Protein AF-A0A1Z4R034-F1 (afdb_monomer_lite)

Structure (mmCIF, N/CA/C/O backbone):
data_AF-A0A1Z4R034-F1
#
_entry.id   AF-A0A1Z4R034-F1
#
loop_
_atom_site.group_PDB
_atom_site.id
_atom_site.type_symbol
_atom_site.label_atom_id
_atom_site.label_alt_id
_atom_site.label_comp_id
_atom_site.label_asym_id
_atom_site.label_entity_id
_atom_site.label_seq_id
_atom_site.pdbx_PDB_ins_code
_atom_site.Cartn_x
_atom_site.Cartn_y
_atom_site.Cartn_z
_atom_site.occupancy
_atom_site.B_iso_or_equiv
_atom_site.auth_seq_id
_atom_site.auth_comp_id
_atom_site.auth_asym_id
_atom_site.auth_atom_id
_atom_site.pdbx_PDB_model_num
ATOM 1 N N . MET A 1 1 ? -8.651 3.699 29.808 1.00 56.97 1 MET A N 1
ATOM 2 C CA . MET A 1 1 ? -9.632 4.774 29.526 1.00 56.97 1 MET A CA 1
ATOM 3 C C . MET A 1 1 ? -9.000 5.918 28.746 1.00 56.97 1 MET A C 1
ATOM 5 O O . MET A 1 1 ? -9.566 6.294 27.732 1.00 56.97 1 MET A O 1
ATOM 9 N N . GLU A 1 2 ? -7.822 6.406 29.143 1.00 82.75 2 GLU A N 1
ATOM 10 C CA . GLU A 1 2 ? -7.118 7.511 28.465 1.00 82.75 2 GLU A CA 1
ATOM 11 C C . GLU A 1 2 ? -6.806 7.231 26.980 1.00 82.75 2 GLU A C 1
ATOM 13 O O . GLU A 1 2 ? -7.148 8.034 26.115 1.00 82.75 2 GLU A O 1
ATOM 18 N N . TRP A 1 3 ? -6.314 6.029 26.654 1.00 87.50 3 TRP A N 1
ATOM 19 C CA . TRP A 1 3 ? -6.044 5.617 25.267 1.00 87.50 3 TRP A CA 1
ATOM 20 C C . TRP A 1 3 ? -7.262 5.663 24.334 1.00 87.50 3 TRP A C 1
ATOM 22 O O . TRP A 1 3 ? -7.161 6.128 23.204 1.00 87.50 3 TRP A O 1
ATOM 32 N N . LEU A 1 4 ? -8.438 5.234 24.804 1.00 88.88 4 LEU A N 1
ATOM 33 C CA . LEU A 1 4 ? -9.654 5.217 23.979 1.00 88.88 4 LEU A CA 1
ATOM 34 C C . LEU A 1 4 ? -10.097 6.628 23.582 1.00 88.88 4 LEU A C 1
ATOM 36 O O . LEU A 1 4 ? -10.618 6.819 22.484 1.00 88.88 4 LEU A O 1
ATOM 40 N N . ALA A 1 5 ? -9.888 7.610 24.462 1.00 89.88 5 ALA A N 1
ATOM 41 C CA . ALA A 1 5 ? -10.146 9.010 24.153 1.00 89.88 5 ALA A CA 1
ATOM 42 C C . ALA A 1 5 ? -9.149 9.530 23.105 1.00 89.88 5 ALA A C 1
ATOM 44 O O . ALA A 1 5 ? -9.566 10.117 22.109 1.00 89.88 5 ALA A O 1
ATOM 45 N N . LEU A 1 6 ? -7.853 9.230 23.269 1.00 89.06 6 LEU A N 1
ATOM 46 C CA . LEU A 1 6 ? -6.799 9.617 22.319 1.00 89.06 6 LEU A CA 1
ATOM 47 C C . LEU A 1 6 ? -6.995 9.019 20.915 1.00 89.06 6 LEU A C 1
ATOM 49 O O . LEU A 1 6 ? -6.618 9.636 19.916 1.00 89.06 6 LEU A O 1
ATOM 53 N N . TRP A 1 7 ? -7.619 7.844 20.820 1.00 92.06 7 TRP A N 1
ATOM 54 C CA . TRP A 1 7 ? -7.955 7.210 19.541 1.00 92.06 7 TRP A CA 1
ATOM 55 C C . TRP A 1 7 ? -9.318 7.618 18.974 1.00 92.06 7 TRP A C 1
ATOM 57 O O . TRP A 1 7 ? -9.710 7.120 17.921 1.00 92.06 7 TRP A O 1
ATOM 67 N N . GLY A 1 8 ? -10.046 8.515 19.645 1.00 89.75 8 GLY A N 1
ATOM 68 C CA . GLY A 1 8 ? -11.334 9.020 19.168 1.00 89.75 8 GLY A CA 1
ATOM 69 C C . GLY A 1 8 ? -12.489 8.022 19.281 1.00 89.75 8 GLY A C 1
ATOM 70 O O . GLY A 1 8 ? -13.489 8.168 18.587 1.00 89.75 8 GLY A O 1
ATOM 71 N N . ILE A 1 9 ? -12.392 7.008 20.150 1.00 90.94 9 ILE A N 1
ATOM 72 C CA . ILE A 1 9 ? -13.473 6.024 20.346 1.00 90.94 9 ILE A CA 1
ATOM 73 C C . ILE A 1 9 ? -14.698 6.672 20.994 1.00 90.94 9 ILE A C 1
ATOM 75 O O . ILE A 1 9 ? -15.827 6.353 20.643 1.00 90.94 9 ILE A O 1
ATOM 79 N N . GLN A 1 10 ? -14.491 7.618 21.912 1.00 83.62 10 GLN A N 1
ATOM 80 C CA . GLN A 1 10 ? -15.587 8.292 22.620 1.00 83.62 10 GLN A CA 1
ATOM 81 C C . GLN A 1 10 ? -16.457 9.164 21.703 1.00 83.62 10 GLN A C 1
ATOM 83 O O . GLN A 1 10 ? -17.613 9.420 22.024 1.00 83.62 10 GLN A O 1
ATOM 88 N N . THR A 1 11 ? -15.914 9.612 20.570 1.00 81.00 11 THR A N 1
ATOM 89 C CA . THR A 1 11 ? -16.613 10.447 19.585 1.00 81.00 11 THR A CA 1
ATOM 90 C C . THR A 1 11 ? -17.093 9.653 18.365 1.00 81.00 11 THR A C 1
ATOM 92 O O . THR A 1 11 ? -17.789 10.208 17.516 1.00 81.00 11 THR A O 1
ATOM 95 N N . ALA A 1 12 ? -16.767 8.359 18.274 1.00 84.62 12 ALA A N 1
ATOM 96 C CA . ALA A 1 12 ? -17.131 7.488 17.160 1.00 84.62 12 ALA A CA 1
ATOM 97 C C . ALA A 1 12 ? -18.550 6.913 17.333 1.00 84.62 12 ALA A C 1
ATOM 99 O O . ALA A 1 12 ? -18.744 5.784 17.791 1.00 84.62 12 ALA A O 1
ATOM 100 N N . VAL A 1 13 ? -19.561 7.709 16.973 1.00 84.94 13 VAL A N 1
ATOM 101 C CA . VAL A 1 13 ? -20.971 7.287 17.005 1.00 84.94 13 VAL A CA 1
ATOM 102 C C . VAL A 1 13 ? -21.176 6.061 16.110 1.00 84.94 13 VAL A C 1
ATOM 104 O O . VAL A 1 13 ? -20.794 6.069 14.946 1.00 84.94 13 VAL A O 1
ATOM 107 N N . GLY A 1 14 ? -21.796 5.012 16.656 1.00 90.00 14 GLY A N 1
ATOM 108 C CA . GLY A 1 14 ? -22.085 3.777 15.919 1.00 90.00 14 GLY A CA 1
ATOM 109 C C . GLY A 1 14 ? -20.920 2.786 15.832 1.00 90.00 14 GLY A C 1
ATOM 110 O O . GLY A 1 14 ? -21.076 1.741 15.212 1.00 90.00 14 GLY A O 1
ATOM 111 N N . PHE A 1 15 ? -19.770 3.048 16.462 1.00 96.00 15 PHE A N 1
ATOM 112 C CA . PHE A 1 15 ? -18.653 2.099 16.485 1.00 96.00 15 PHE A CA 1
ATOM 113 C C . PHE A 1 15 ? -18.921 0.910 17.429 1.00 96.00 15 PHE A C 1
ATOM 115 O O . PHE A 1 15 ? -19.015 1.062 18.651 1.00 96.00 15 PHE A O 1
ATOM 122 N N . LEU A 1 16 ? -19.011 -0.300 16.871 1.00 96.12 16 LEU A N 1
ATOM 123 C CA . LEU A 1 16 ? -19.465 -1.505 17.584 1.00 96.12 16 LEU A CA 1
ATOM 124 C C . LEU A 1 16 ? -18.330 -2.307 18.237 1.00 96.12 16 LEU A C 1
ATOM 126 O O . LEU A 1 16 ? -18.581 -3.157 19.095 1.00 96.12 16 LEU A O 1
ATOM 130 N N . PHE A 1 17 ? -17.077 -2.017 17.882 1.00 97.06 17 PHE A N 1
ATOM 131 C CA . PHE A 1 17 ? -15.896 -2.759 18.340 1.00 97.06 17 PHE A CA 1
ATOM 132 C C . PHE A 1 17 ? -15.146 -2.089 19.501 1.00 97.06 17 PHE A C 1
ATOM 134 O O . PHE A 1 17 ? -13.966 -2.356 19.737 1.00 97.06 17 PHE A O 1
ATOM 141 N N . THR A 1 18 ? -15.834 -1.253 20.286 1.00 95.56 18 THR A N 1
ATOM 142 C CA . THR A 1 18 ? -15.296 -0.671 21.531 1.00 95.56 18 THR A CA 1
ATOM 143 C C . THR A 1 18 ? -14.669 -1.722 22.471 1.00 95.56 18 THR A C 1
ATOM 145 O O . THR A 1 18 ? -13.576 -1.461 22.985 1.00 95.56 18 THR A O 1
ATOM 148 N N . PRO A 1 19 ? -15.255 -2.927 22.665 1.00 95.44 19 PRO A N 1
ATOM 149 C CA . PRO A 1 19 ? -14.634 -3.974 23.484 1.00 95.44 19 PRO A CA 1
ATOM 150 C C . PRO A 1 19 ? -13.293 -4.487 22.937 1.00 95.44 19 PRO A C 1
ATOM 152 O O . PRO A 1 19 ? -12.404 -4.827 23.718 1.00 95.44 19 PRO A O 1
ATOM 155 N N . VAL A 1 20 ? -13.119 -4.533 21.609 1.00 95.56 20 VAL A N 1
ATOM 156 C CA . VAL A 1 20 ? -11.839 -4.915 20.981 1.00 95.56 20 VAL A CA 1
ATOM 157 C C . VAL A 1 20 ? -10.775 -3.868 21.298 1.00 95.56 20 VAL A C 1
ATOM 159 O O . VAL A 1 20 ? -9.680 -4.214 21.737 1.00 95.56 20 VAL A O 1
ATOM 162 N N . MET A 1 21 ? -11.120 -2.585 21.158 1.00 93.69 21 MET A N 1
ATOM 163 C CA . MET A 1 21 ? -10.203 -1.475 21.437 1.00 93.69 21 MET A CA 1
ATOM 164 C C . MET A 1 21 ? -9.817 -1.383 22.917 1.00 93.69 21 MET A C 1
ATOM 166 O O . MET A 1 21 ? -8.680 -1.039 23.230 1.00 93.69 21 MET A O 1
ATOM 170 N N . GLN A 1 22 ? -10.725 -1.727 23.837 1.00 92.88 22 GLN A N 1
ATOM 171 C CA . GLN A 1 22 ? -10.413 -1.830 25.268 1.00 92.88 22 GLN A CA 1
ATOM 172 C C . GLN A 1 22 ? -9.323 -2.871 25.534 1.00 92.88 22 GLN A C 1
ATOM 174 O O . GLN A 1 22 ? -8.316 -2.551 26.161 1.00 92.88 22 GLN A O 1
ATOM 179 N N . LYS A 1 23 ? -9.479 -4.084 24.991 1.00 90.94 23 LYS A N 1
ATOM 180 C CA . LYS A 1 23 ? -8.473 -5.146 25.132 1.00 90.94 23 LYS A CA 1
ATOM 181 C C . LYS A 1 23 ? -7.154 -4.786 24.457 1.00 90.94 23 LYS A C 1
ATOM 183 O O . LYS A 1 23 ? -6.094 -5.063 25.006 1.00 90.94 23 LYS A O 1
ATOM 188 N N . PHE A 1 24 ? -7.214 -4.127 23.302 1.00 87.88 24 PHE A N 1
ATOM 189 C CA . PHE A 1 24 ? -6.020 -3.629 22.625 1.00 87.88 24 PHE A CA 1
ATOM 190 C C . PHE A 1 24 ? -5.259 -2.608 23.492 1.00 87.88 24 PHE A C 1
ATOM 192 O O . PHE A 1 24 ? -4.041 -2.699 23.626 1.00 87.88 24 PHE A O 1
ATOM 199 N N . ALA A 1 25 ? -5.967 -1.691 24.162 1.00 88.38 25 ALA A N 1
ATOM 200 C CA . ALA A 1 25 ? -5.360 -0.743 25.099 1.00 88.38 25 ALA A CA 1
ATOM 201 C C . ALA A 1 25 ? -4.724 -1.418 26.324 1.00 88.38 25 ALA A C 1
ATOM 203 O O . ALA A 1 25 ? -3.673 -0.978 26.786 1.00 88.38 25 ALA A O 1
ATOM 204 N N . GLU A 1 26 ? -5.335 -2.482 26.849 1.00 86.75 26 GLU A N 1
ATOM 205 C CA . GLU A 1 26 ? -4.754 -3.282 27.937 1.00 86.75 26 GLU A CA 1
ATOM 206 C C . GLU A 1 26 ? -3.475 -4.010 27.504 1.00 86.75 26 GLU A C 1
ATOM 208 O O . GLU A 1 26 ? -2.561 -4.207 28.309 1.00 86.75 26 GLU A O 1
ATOM 213 N N . ASP A 1 27 ? -3.401 -4.412 26.235 1.00 79.44 27 ASP A N 1
ATOM 214 C CA . ASP A 1 27 ? -2.252 -5.122 25.687 1.00 79.44 27 ASP A CA 1
ATOM 215 C C . ASP A 1 27 ? -1.094 -4.181 25.310 1.00 79.44 27 ASP A C 1
ATOM 217 O O . ASP A 1 27 ? 0.053 -4.621 25.351 1.00 79.44 27 ASP A O 1
ATOM 221 N N . LEU A 1 28 ? -1.334 -2.891 25.020 1.00 73.81 28 LEU A N 1
ATOM 222 C CA . LEU A 1 28 ? -0.272 -1.906 24.701 1.00 73.81 28 LEU A CA 1
ATOM 223 C C . LEU A 1 28 ? 0.757 -1.719 25.818 1.00 73.81 28 LEU A C 1
ATOM 225 O O . LEU A 1 28 ? 1.913 -1.375 25.564 1.00 73.81 28 LEU A O 1
ATOM 229 N N . GLY A 1 29 ? 0.349 -1.965 27.062 1.00 61.91 29 GLY A N 1
ATOM 230 C CA . GLY A 1 29 ? 1.245 -1.958 28.215 1.00 61.91 29 GLY A CA 1
ATOM 231 C C . GLY A 1 29 ? 2.156 -3.188 28.314 1.00 61.91 29 GLY A C 1
ATOM 232 O O . GLY A 1 29 ? 3.054 -3.194 29.154 1.00 61.91 29 GLY A O 1
ATOM 233 N N . LYS A 1 30 ? 1.942 -4.228 27.494 1.00 66.81 30 LYS A N 1
ATOM 234 C CA . LYS A 1 30 ? 2.653 -5.516 27.552 1.00 66.81 30 LYS A CA 1
ATOM 235 C C . LYS A 1 30 ? 3.708 -5.616 26.444 1.00 66.81 30 LYS A C 1
ATOM 237 O O . LYS A 1 30 ? 3.593 -4.985 25.397 1.00 66.81 30 LYS A O 1
ATOM 242 N N . ASP A 1 31 ? 4.730 -6.449 26.657 1.00 56.47 31 ASP A N 1
ATOM 243 C CA . ASP A 1 31 ? 5.863 -6.617 25.727 1.00 56.47 31 ASP A CA 1
ATOM 244 C C . ASP A 1 31 ? 5.467 -7.085 24.312 1.00 56.47 31 ASP A C 1
ATOM 246 O O . ASP A 1 31 ? 6.220 -6.852 23.373 1.00 56.47 31 ASP A O 1
ATOM 250 N N . LEU A 1 32 ? 4.263 -7.641 24.132 1.00 49.12 32 LEU A N 1
ATOM 251 C CA . LEU A 1 32 ? 3.760 -8.167 22.857 1.00 49.12 32 LEU A CA 1
ATOM 252 C C . LEU A 1 32 ? 3.653 -7.109 21.738 1.00 49.12 32 LEU A C 1
ATOM 254 O O . LEU A 1 32 ? 3.886 -7.416 20.577 1.00 49.12 32 LEU A O 1
ATOM 258 N N . LEU A 1 33 ? 3.314 -5.856 22.064 1.00 53.38 33 LEU A N 1
ATOM 259 C CA . LEU A 1 33 ? 3.123 -4.801 21.055 1.00 53.38 33 LEU A CA 1
ATOM 260 C C . LEU A 1 33 ? 4.396 -4.005 20.752 1.00 53.38 33 LEU A C 1
ATOM 262 O O . LEU A 1 33 ? 4.426 -3.250 19.783 1.00 53.38 33 LEU A O 1
ATOM 266 N N . LYS A 1 34 ? 5.473 -4.183 21.529 1.00 58.47 34 LYS A N 1
ATOM 267 C CA . LYS A 1 34 ? 6.755 -3.527 21.229 1.00 58.47 34 LYS A CA 1
ATOM 268 C C . LYS A 1 34 ? 7.334 -4.000 19.899 1.00 58.47 34 LYS A C 1
ATOM 270 O O . LYS A 1 34 ? 7.936 -3.186 19.209 1.00 58.47 34 LYS A O 1
ATOM 275 N N . ASP A 1 35 ? 7.156 -5.269 19.546 1.00 58.78 35 ASP A N 1
ATOM 276 C CA . ASP A 1 35 ? 7.694 -5.824 18.300 1.00 58.78 35 ASP A CA 1
ATOM 277 C C . ASP A 1 35 ? 6.858 -5.400 17.086 1.00 58.78 35 ASP A C 1
ATOM 279 O O . ASP A 1 35 ? 7.411 -4.904 16.112 1.00 58.78 35 ASP A O 1
ATOM 283 N N . VAL A 1 36 ? 5.533 -5.357 17.230 1.00 53.47 36 VAL A N 1
ATOM 284 C CA . VAL A 1 36 ? 4.619 -4.740 16.250 1.00 53.47 36 VAL A CA 1
ATOM 285 C C . VAL A 1 36 ? 4.977 -3.296 15.955 1.00 53.47 36 VAL A C 1
ATOM 287 O O . VAL A 1 36 ? 5.021 -2.880 14.802 1.00 53.47 36 VAL A O 1
ATOM 290 N N . LEU A 1 37 ? 5.225 -2.510 17.004 1.00 58.09 37 LEU A N 1
ATOM 291 C CA . LEU A 1 37 ? 5.621 -1.118 16.853 1.00 58.09 37 LEU A CA 1
ATOM 292 C C . LEU A 1 37 ? 6.965 -1.030 16.137 1.00 58.09 37 LEU A C 1
ATOM 294 O O . LEU A 1 37 ? 7.102 -0.199 15.253 1.00 58.09 37 LEU A O 1
ATOM 298 N N . LYS A 1 38 ? 7.934 -1.906 16.429 1.00 62.69 38 LYS A N 1
ATOM 299 C CA . LYS A 1 38 ? 9.184 -1.952 15.653 1.00 62.69 38 LYS A CA 1
ATOM 300 C C . LYS A 1 38 ? 8.920 -2.252 14.180 1.00 62.69 38 LYS A C 1
ATOM 302 O O . LYS A 1 38 ? 9.582 -1.651 13.345 1.00 62.69 38 LYS A O 1
ATOM 307 N N . ASP A 1 39 ? 7.951 -3.102 13.858 1.00 57.53 39 ASP A N 1
ATOM 308 C CA . ASP A 1 39 ? 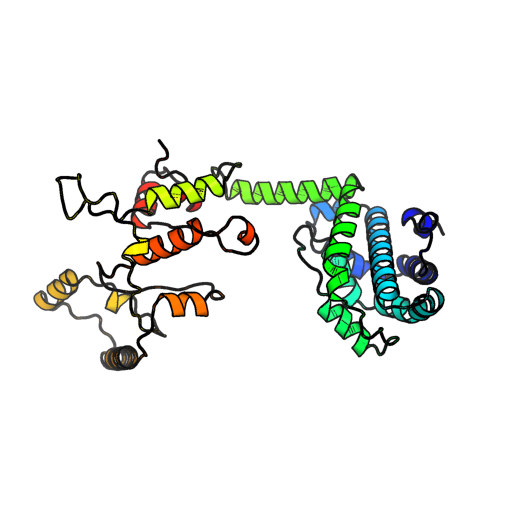7.643 -3.500 12.480 1.00 57.53 39 ASP A CA 1
ATOM 309 C C . ASP A 1 39 ? 6.887 -2.434 11.688 1.00 57.53 39 ASP A C 1
ATOM 311 O O . ASP A 1 39 ? 7.238 -2.157 10.543 1.00 57.53 39 ASP A O 1
ATOM 315 N N . VAL A 1 40 ? 5.933 -1.748 12.324 1.00 59.38 40 VAL A N 1
ATOM 316 C CA . VAL A 1 40 ? 5.302 -0.514 11.811 1.00 59.38 40 VAL A CA 1
ATOM 317 C C . VAL A 1 40 ? 6.373 0.524 11.449 1.00 59.38 40 VAL A C 1
ATOM 319 O O . VAL A 1 40 ? 6.267 1.249 10.461 1.00 59.38 40 VAL A O 1
ATOM 322 N N . LEU A 1 41 ? 7.425 0.571 12.263 1.00 62.47 41 LEU A N 1
ATOM 323 C CA . LEU A 1 41 ? 8.536 1.505 12.177 1.00 62.47 41 LEU A CA 1
ATOM 324 C C . LEU A 1 41 ? 9.683 1.013 11.274 1.00 62.47 41 LEU A C 1
ATOM 326 O O . LEU A 1 41 ? 10.510 1.834 10.890 1.00 62.47 41 LEU A O 1
ATOM 330 N N . LYS A 1 42 ? 9.730 -0.269 10.866 1.00 63.81 42 LYS A N 1
ATOM 331 C CA . LYS A 1 42 ? 10.789 -0.831 9.993 1.00 63.81 42 LYS A CA 1
ATOM 332 C C . LYS A 1 42 ? 10.884 -0.115 8.641 1.00 63.81 42 LYS A C 1
ATOM 334 O O . LYS A 1 42 ? 11.944 -0.126 8.025 1.00 63.81 42 LYS A O 1
ATOM 339 N N . GLY A 1 43 ? 9.791 0.494 8.176 1.00 55.56 43 GLY A N 1
ATOM 340 C CA . GLY A 1 43 ? 9.757 1.280 6.939 1.00 55.56 43 GLY A CA 1
ATOM 341 C C . GLY A 1 43 ? 10.266 2.719 7.079 1.00 55.56 43 GLY A C 1
ATOM 342 O O . GLY A 1 43 ? 10.405 3.401 6.067 1.00 55.56 43 GLY A O 1
ATOM 343 N N . LEU A 1 44 ? 10.524 3.196 8.302 1.00 60.47 44 LEU A N 1
ATOM 344 C CA . LEU A 1 44 ? 11.006 4.551 8.556 1.00 60.47 44 LEU A CA 1
ATOM 345 C C . LEU A 1 44 ? 12.520 4.554 8.829 1.00 60.47 44 LEU A C 1
ATOM 347 O O . LEU A 1 44 ? 13.025 3.689 9.547 1.00 60.47 44 LEU A O 1
ATOM 351 N N . PRO A 1 45 ? 13.258 5.549 8.312 1.00 58.97 45 PRO A N 1
ATOM 352 C CA . PRO A 1 45 ? 14.666 5.747 8.633 1.00 58.97 45 PRO A CA 1
ATOM 353 C C . PRO A 1 45 ? 14.940 5.846 10.137 1.00 58.97 45 PRO A C 1
ATOM 355 O O . PRO A 1 45 ? 14.189 6.472 10.888 1.00 58.97 45 PRO A O 1
ATOM 358 N N . GLY A 1 46 ? 16.064 5.284 10.587 1.00 60.66 46 GLY A N 1
ATOM 359 C CA . GLY A 1 46 ? 16.415 5.219 12.011 1.00 60.66 46 GLY A CA 1
ATOM 360 C C . GLY A 1 46 ? 16.555 6.581 12.711 1.00 60.66 46 GLY A C 1
ATOM 361 O O . GLY A 1 46 ? 16.195 6.706 13.878 1.00 60.66 46 GLY A O 1
ATOM 362 N N . ASN A 1 47 ? 17.017 7.615 12.008 1.00 59.34 47 ASN A N 1
ATOM 363 C CA . ASN A 1 47 ? 17.050 9.016 12.461 1.00 59.34 47 ASN A CA 1
ATOM 364 C C . ASN A 1 47 ? 15.643 9.578 12.728 1.00 59.34 47 ASN A C 1
ATOM 366 O O . ASN A 1 47 ? 15.431 10.307 13.696 1.00 59.34 47 ASN A O 1
ATOM 370 N N . ILE A 1 48 ? 14.668 9.194 11.909 1.00 61.66 48 ILE A N 1
ATOM 371 C CA . ILE A 1 48 ? 13.276 9.633 12.022 1.00 61.66 48 ILE A CA 1
ATOM 372 C C . ILE A 1 48 ? 12.585 8.904 13.176 1.00 61.66 48 ILE A C 1
ATOM 374 O O . ILE A 1 48 ? 11.894 9.531 13.980 1.00 61.66 48 ILE A O 1
ATOM 378 N N . LEU A 1 49 ? 12.869 7.610 13.340 1.00 64.38 49 LEU A N 1
ATOM 379 C CA . LEU A 1 49 ? 12.418 6.814 14.484 1.00 64.38 49 LEU A CA 1
ATOM 380 C C . LEU A 1 49 ? 12.885 7.369 15.827 1.00 64.38 49 LEU A C 1
ATOM 382 O O . LEU A 1 49 ? 12.113 7.394 16.780 1.00 64.38 49 LEU A O 1
ATOM 386 N N . GLN A 1 50 ? 14.127 7.848 15.904 1.00 67.50 50 GLN A N 1
ATOM 387 C CA . GLN A 1 50 ? 14.675 8.440 17.128 1.00 67.50 50 GLN A CA 1
ATOM 388 C C . GLN A 1 50 ? 13.998 9.764 17.513 1.00 67.50 50 GLN A C 1
ATOM 390 O O . GLN A 1 50 ? 14.032 10.147 18.682 1.00 67.50 50 GLN A O 1
ATOM 395 N N . SER A 1 51 ? 13.379 10.459 16.552 1.00 69.12 51 SER A N 1
ATOM 396 C CA . SER A 1 51 ? 12.691 11.733 16.791 1.00 69.12 51 SER A CA 1
ATOM 397 C C . SER A 1 51 ? 11.261 11.572 17.325 1.00 69.12 51 SER A C 1
ATOM 399 O O . SER A 1 51 ? 10.736 12.491 17.960 1.00 69.12 51 SER A O 1
ATOM 401 N N . LEU A 1 52 ? 10.638 10.410 17.099 1.00 72.44 52 LEU A N 1
ATOM 402 C CA . LEU A 1 52 ? 9.262 10.128 17.500 1.00 72.44 52 LEU A CA 1
ATOM 403 C C . LEU A 1 52 ? 9.214 9.559 18.915 1.00 72.44 52 LEU A C 1
ATOM 405 O O . LEU A 1 52 ? 9.916 8.606 19.259 1.00 72.44 52 LEU A O 1
ATOM 409 N N . LYS A 1 53 ? 8.337 10.116 19.754 1.00 79.38 53 LYS A N 1
ATOM 410 C CA . LYS A 1 53 ? 8.093 9.534 21.077 1.00 79.38 53 LYS A CA 1
ATOM 411 C C . LYS A 1 53 ? 7.250 8.274 20.928 1.00 79.38 53 LYS A C 1
ATOM 413 O O . LYS A 1 53 ? 6.314 8.244 20.135 1.00 79.38 53 LYS A O 1
ATOM 418 N N . LYS A 1 54 ? 7.510 7.270 21.772 1.00 78.06 54 LYS A N 1
ATOM 419 C CA . LYS A 1 54 ? 6.717 6.030 21.816 1.00 78.06 54 LYS A CA 1
ATOM 420 C C . LYS A 1 54 ? 5.208 6.310 21.886 1.00 78.06 54 LYS A C 1
ATOM 422 O O . LYS A 1 54 ? 4.447 5.739 21.122 1.00 78.06 54 LYS A O 1
ATOM 427 N N . GLU A 1 55 ? 4.806 7.252 22.735 1.00 83.06 55 GLU A N 1
ATOM 428 C CA . GLU A 1 55 ? 3.406 7.655 22.901 1.00 83.06 55 GLU A CA 1
ATOM 429 C C . GLU A 1 55 ? 2.760 8.149 21.594 1.00 83.06 55 GLU A C 1
ATOM 431 O O . GLU A 1 55 ? 1.610 7.833 21.317 1.00 83.06 55 GLU A O 1
ATOM 436 N N . GLU A 1 56 ? 3.494 8.865 20.739 1.00 81.75 56 GLU A N 1
ATOM 437 C CA . GLU A 1 56 ? 2.971 9.359 19.454 1.00 81.75 56 GLU A CA 1
ATOM 438 C C . GLU A 1 56 ? 2.711 8.216 18.475 1.00 81.75 56 GLU A C 1
ATOM 440 O O . GLU A 1 56 ? 1.731 8.238 17.727 1.00 81.75 56 GLU A O 1
ATOM 445 N N . ILE A 1 57 ? 3.574 7.203 18.517 1.00 79.12 57 ILE A N 1
ATOM 446 C CA . ILE A 1 57 ? 3.440 5.990 17.717 1.00 79.12 57 ILE A CA 1
ATOM 447 C C . ILE A 1 57 ? 2.262 5.163 18.248 1.00 79.12 57 ILE A C 1
ATOM 449 O O . ILE A 1 57 ? 1.419 4.736 17.462 1.00 79.12 57 ILE A O 1
ATOM 453 N N . ASP A 1 58 ? 2.135 5.016 19.569 1.00 83.75 58 ASP A N 1
ATOM 454 C CA . ASP A 1 58 ? 1.022 4.309 20.218 1.00 83.75 58 ASP A CA 1
ATOM 455 C C . ASP A 1 58 ? -0.337 4.967 19.884 1.00 83.75 58 ASP A C 1
ATOM 457 O O . ASP A 1 58 ? -1.322 4.280 19.589 1.00 83.75 58 ASP A O 1
ATOM 461 N N . ILE A 1 59 ? -0.400 6.307 19.858 1.00 87.44 59 ILE A N 1
ATOM 462 C CA . ILE A 1 59 ? -1.590 7.053 19.414 1.00 87.44 59 ILE A CA 1
ATOM 463 C C . ILE A 1 59 ? -1.903 6.741 17.946 1.00 87.44 59 ILE A C 1
ATOM 465 O O . ILE A 1 59 ? -3.056 6.456 17.614 1.00 87.44 59 ILE A O 1
ATOM 469 N N . ALA A 1 60 ? -0.905 6.797 17.064 1.00 87.38 60 ALA A N 1
ATOM 470 C CA . ALA A 1 60 ? -1.099 6.587 15.633 1.00 87.38 60 ALA A CA 1
ATOM 471 C C . ALA A 1 60 ? -1.548 5.160 15.304 1.00 87.38 60 ALA A C 1
ATOM 473 O O . ALA A 1 60 ? -2.498 4.976 14.542 1.00 87.38 60 ALA A O 1
ATOM 474 N N . VAL A 1 61 ? -0.916 4.159 15.919 1.00 86.94 61 VAL A N 1
ATOM 475 C CA . VAL A 1 61 ? -1.276 2.749 15.747 1.00 86.94 61 VAL A CA 1
ATOM 476 C C . VAL A 1 61 ? -2.681 2.485 16.269 1.00 86.94 61 VAL A C 1
ATOM 478 O O . VAL A 1 61 ? -3.487 1.892 15.558 1.00 86.94 61 VAL A O 1
ATOM 481 N N . GLY A 1 62 ? -3.031 2.972 17.461 1.00 90.25 62 GLY A N 1
ATOM 482 C CA . GLY A 1 62 ? -4.384 2.775 17.979 1.00 90.25 62 GLY A CA 1
ATOM 483 C C . GLY A 1 62 ? -5.463 3.457 17.132 1.00 90.25 62 GLY A C 1
ATOM 484 O O . GLY A 1 62 ? -6.515 2.861 16.897 1.00 90.25 62 GLY A O 1
ATOM 485 N N . LYS A 1 63 ? -5.186 4.647 16.577 1.00 93.00 63 LYS A N 1
ATOM 486 C CA . LYS A 1 63 ? -6.062 5.279 15.575 1.00 93.00 63 LYS A CA 1
ATOM 487 C C . LYS A 1 63 ? -6.190 4.423 14.313 1.00 93.00 63 LYS A C 1
ATOM 489 O O . LYS A 1 63 ? -7.300 4.223 13.835 1.00 93.00 63 LYS A O 1
ATOM 494 N N . ALA A 1 64 ? -5.093 3.879 13.790 1.00 92.69 64 ALA A N 1
ATOM 495 C CA . ALA A 1 64 ? -5.135 3.035 12.597 1.00 92.69 64 ALA A CA 1
ATOM 496 C C . ALA A 1 64 ? -5.952 1.756 12.828 1.00 92.69 64 ALA A C 1
ATOM 498 O O . ALA A 1 64 ? -6.800 1.418 12.008 1.00 92.69 64 ALA A O 1
ATOM 499 N N . ILE A 1 65 ? -5.771 1.087 13.968 1.00 93.81 65 ILE A N 1
ATOM 500 C CA . ILE A 1 65 ? -6.537 -0.117 14.319 1.00 93.81 65 ILE A CA 1
ATOM 501 C C . ILE A 1 65 ? -8.027 0.203 14.474 1.00 93.81 65 ILE A C 1
ATOM 503 O O . ILE A 1 65 ? -8.864 -0.547 13.972 1.00 93.81 65 ILE A O 1
ATOM 507 N N . LYS A 1 66 ? -8.374 1.342 15.085 1.00 95.62 66 LYS A N 1
ATOM 508 C CA . LYS A 1 66 ? -9.757 1.837 15.120 1.00 95.62 66 LYS A CA 1
ATOM 509 C C . LYS A 1 66 ? -10.324 1.986 13.708 1.00 95.62 66 LYS A C 1
ATOM 511 O O . LYS A 1 66 ? -11.411 1.482 13.441 1.00 95.62 66 LYS A O 1
ATOM 516 N N . GLU A 1 67 ? -9.605 2.653 12.806 1.00 96.81 67 GLU A N 1
ATOM 517 C CA . GLU A 1 67 ? -10.061 2.879 11.427 1.00 96.81 67 GLU A CA 1
ATOM 518 C C . GLU A 1 67 ? -10.191 1.565 10.643 1.00 96.81 67 GLU A C 1
ATOM 520 O O . GLU A 1 67 ? -11.164 1.380 9.917 1.00 96.81 67 GLU A O 1
ATOM 525 N N . PHE A 1 68 ? -9.269 0.615 10.828 1.00 97.19 68 PHE A N 1
ATOM 526 C CA . PHE A 1 68 ? -9.379 -0.730 10.257 1.00 97.19 68 PHE A CA 1
ATOM 527 C C . PHE A 1 68 ? -10.663 -1.434 10.709 1.00 97.19 68 PHE A C 1
ATOM 529 O O . PHE A 1 68 ? -11.415 -1.947 9.881 1.00 97.19 68 PHE A O 1
ATOM 536 N N . LEU A 1 69 ? -10.928 -1.430 12.018 1.00 97.88 69 LEU A N 1
ATOM 537 C CA . LEU A 1 69 ? -12.119 -2.042 12.601 1.00 97.88 69 LEU A CA 1
ATOM 538 C C . LEU A 1 69 ? -13.407 -1.376 12.113 1.00 97.88 69 LEU A C 1
ATOM 540 O O . LEU A 1 69 ? -14.395 -2.063 11.879 1.00 97.88 69 LEU A O 1
ATOM 544 N N . GLU A 1 70 ? -13.401 -0.059 11.928 1.00 97.44 70 GLU A N 1
ATOM 545 C CA . GLU A 1 70 ? -14.552 0.669 11.398 1.00 97.44 70 GLU A CA 1
ATOM 546 C C . GLU A 1 70 ? -14.815 0.326 9.927 1.00 97.44 70 GLU A C 1
ATOM 548 O O . GLU A 1 70 ? -15.957 0.069 9.557 1.00 97.44 70 GLU A O 1
ATOM 553 N N . ILE A 1 71 ? -13.775 0.230 9.094 1.00 97.88 71 ILE A N 1
ATOM 554 C CA . ILE A 1 71 ? -13.919 -0.204 7.695 1.00 97.88 71 ILE A CA 1
ATOM 555 C C . ILE A 1 71 ? -14.438 -1.647 7.633 1.00 97.88 71 ILE A C 1
ATOM 557 O O . ILE A 1 71 ? -15.331 -1.942 6.842 1.00 97.88 71 ILE A O 1
ATOM 561 N N . LEU A 1 72 ? -13.917 -2.534 8.485 1.00 97.69 72 LEU A N 1
ATOM 562 C CA . LEU A 1 72 ? -14.375 -3.920 8.577 1.00 97.69 72 LEU A CA 1
ATOM 563 C C . LEU A 1 72 ? -15.840 -3.999 9.030 1.00 97.69 72 LEU A C 1
ATOM 565 O O . LEU A 1 72 ? -16.608 -4.767 8.459 1.00 97.69 72 LEU A O 1
ATOM 569 N N . GLN A 1 73 ? -16.247 -3.180 10.006 1.00 97.88 73 GLN A N 1
ATOM 570 C CA . GLN A 1 73 ? -17.647 -3.052 10.418 1.00 97.88 73 GLN A CA 1
ATOM 571 C C . GLN A 1 73 ? -18.535 -2.650 9.236 1.00 97.88 73 GLN A C 1
ATOM 573 O O . GLN A 1 73 ? -19.569 -3.273 9.025 1.00 97.88 73 GLN A O 1
ATOM 578 N N . GLN A 1 74 ? -18.139 -1.633 8.466 1.00 96.62 74 GLN A N 1
ATOM 579 C CA . GLN A 1 74 ? -18.918 -1.193 7.307 1.00 96.62 74 GLN A CA 1
ATOM 580 C C . GLN A 1 74 ? -19.009 -2.283 6.236 1.00 96.62 74 GLN A C 1
ATOM 582 O O . GLN A 1 74 ? -20.069 -2.464 5.653 1.00 96.62 74 GLN A O 1
ATOM 587 N N . GLU A 1 75 ? -17.939 -3.046 6.002 1.00 97.31 75 GLU A N 1
ATOM 588 C CA . GLU A 1 75 ? -17.981 -4.171 5.064 1.00 97.31 75 GLU A CA 1
ATOM 589 C C . GLU A 1 75 ? -18.925 -5.286 5.539 1.00 97.31 75 GLU A C 1
ATOM 591 O O . GLU A 1 75 ? -19.670 -5.829 4.728 1.00 97.31 75 GLU A O 1
ATOM 596 N N . LEU A 1 76 ? -18.960 -5.591 6.843 1.00 97.06 76 LEU A N 1
ATOM 597 C CA . LEU A 1 76 ? -19.927 -6.544 7.403 1.00 97.06 76 LEU A CA 1
ATOM 598 C C . LEU A 1 76 ? -21.370 -6.048 7.241 1.00 97.06 76 LEU A C 1
ATOM 600 O O . LEU A 1 76 ? -22.226 -6.813 6.809 1.00 97.06 76 LEU A O 1
ATOM 604 N N . ILE A 1 77 ? -21.635 -4.774 7.541 1.00 96.00 77 ILE A N 1
ATOM 605 C CA . ILE A 1 77 ? -22.968 -4.169 7.380 1.00 96.00 77 ILE A CA 1
ATOM 606 C C . ILE A 1 77 ? -23.393 -4.169 5.905 1.00 96.00 77 ILE A C 1
ATOM 608 O O . ILE A 1 77 ? -24.530 -4.505 5.593 1.00 96.00 77 ILE A O 1
ATOM 612 N N . ASN A 1 78 ? -22.473 -3.855 4.988 1.00 95.06 78 ASN A N 1
ATOM 613 C CA . ASN A 1 78 ? -22.709 -3.919 3.541 1.00 95.06 78 ASN A CA 1
ATOM 614 C C . ASN A 1 78 ? -22.896 -5.354 3.022 1.00 95.06 78 ASN A C 1
ATOM 616 O O . ASN A 1 78 ? -23.333 -5.526 1.888 1.00 95.06 78 ASN A O 1
ATOM 620 N N . SER A 1 79 ? -22.547 -6.355 3.832 1.00 93.50 79 SER A N 1
ATOM 621 C CA . SER A 1 79 ? -22.780 -7.781 3.579 1.00 93.50 79 SER A CA 1
ATOM 622 C C . SER A 1 79 ? -23.998 -8.289 4.369 1.00 93.50 79 SER A C 1
ATOM 624 O O . SER A 1 79 ? -23.996 -9.416 4.862 1.00 93.50 79 SER A O 1
ATOM 626 N N . ASP A 1 80 ? -24.996 -7.419 4.555 1.00 92.75 80 ASP A N 1
ATOM 627 C CA . ASP A 1 80 ? -26.285 -7.668 5.213 1.00 92.75 80 ASP A CA 1
ATOM 628 C C . ASP A 1 80 ? -26.222 -8.114 6.689 1.00 92.75 80 ASP A C 1
ATOM 630 O O . ASP A 1 80 ? -27.191 -8.657 7.222 1.00 92.75 80 ASP A O 1
ATOM 634 N N . CYS A 1 81 ? -25.121 -7.845 7.403 1.00 94.75 81 CYS A N 1
ATOM 635 C CA . CYS A 1 81 ? -25.071 -8.073 8.851 1.00 94.75 81 CYS A CA 1
ATOM 636 C C . CYS A 1 81 ? -25.761 -6.950 9.634 1.00 94.75 81 CYS A C 1
ATOM 638 O O . CYS A 1 81 ? -25.448 -5.770 9.474 1.00 94.75 81 CYS A O 1
ATOM 640 N N . SER A 1 82 ? -26.610 -7.323 10.590 1.00 96.25 82 SER A N 1
ATOM 641 C CA . SER A 1 82 ? -27.131 -6.404 11.609 1.00 96.25 82 SER A CA 1
ATOM 642 C C . SER A 1 82 ? -26.071 -6.024 12.653 1.00 96.25 82 SER A C 1
ATOM 644 O O . SER A 1 82 ? -25.120 -6.770 12.901 1.00 96.25 82 SER A O 1
ATOM 646 N N . ASP A 1 83 ? -26.262 -4.902 13.358 1.00 96.06 83 ASP A N 1
ATOM 647 C CA . ASP A 1 83 ? -25.363 -4.457 14.438 1.00 96.06 83 ASP A CA 1
ATOM 648 C C . ASP A 1 83 ? -25.107 -5.543 15.500 1.00 96.06 83 ASP A C 1
ATOM 650 O O . ASP A 1 83 ? -23.998 -5.672 16.026 1.00 96.06 83 ASP A O 1
ATOM 654 N N . ASP A 1 84 ? -26.121 -6.345 15.830 1.00 95.56 84 ASP A N 1
ATOM 655 C CA . ASP A 1 84 ? -25.994 -7.417 16.820 1.00 95.56 84 ASP A CA 1
ATOM 656 C C . ASP A 1 84 ? -25.211 -8.624 16.289 1.00 95.56 84 ASP A C 1
ATOM 658 O O . ASP A 1 84 ? -24.519 -9.294 17.059 1.00 95.56 84 ASP A O 1
ATOM 662 N N . GLU A 1 85 ? -25.249 -8.885 14.982 1.00 96.31 85 GLU A N 1
ATOM 663 C CA . GLU A 1 85 ? -24.388 -9.877 14.334 1.00 96.31 85 GLU A CA 1
ATOM 664 C C . GLU A 1 85 ? -22.947 -9.392 14.251 1.00 96.31 85 GLU A C 1
ATOM 666 O O . GLU A 1 85 ? -22.038 -10.138 14.617 1.00 96.31 85 GLU A O 1
ATOM 671 N N . VAL A 1 86 ? -22.734 -8.124 13.896 1.00 96.88 86 VAL A N 1
ATOM 672 C CA . VAL A 1 86 ? -21.404 -7.505 13.883 1.00 96.88 86 VAL A CA 1
ATOM 673 C C . VAL A 1 86 ? -20.743 -7.611 15.261 1.00 96.88 86 VAL A C 1
ATOM 675 O O . VAL A 1 86 ? -19.586 -8.018 15.371 1.00 96.88 86 VAL A O 1
ATOM 678 N N . LYS A 1 87 ? -21.476 -7.358 16.354 1.00 96.94 87 LYS A N 1
ATOM 679 C CA . LYS A 1 87 ? -20.938 -7.495 17.722 1.00 96.94 87 LYS A CA 1
ATOM 680 C C . LYS A 1 87 ? -20.449 -8.912 18.054 1.00 96.94 87 LYS A C 1
ATOM 682 O O . LYS A 1 87 ? -19.577 -9.049 18.918 1.00 96.94 87 LYS A O 1
ATOM 687 N N . LYS A 1 88 ? -20.935 -9.969 17.389 1.00 97.12 88 LYS A N 1
ATOM 688 C CA . LYS A 1 88 ? -20.455 -11.350 17.616 1.00 97.12 88 LYS A CA 1
ATOM 689 C C . LYS A 1 88 ? -18.987 -11.525 17.205 1.00 97.12 88 LYS A C 1
ATOM 691 O O . LYS A 1 88 ? -18.300 -12.378 17.765 1.00 97.12 88 LYS A O 1
ATOM 696 N N . PHE A 1 89 ? -18.468 -10.672 16.316 1.00 97.56 89 PHE A N 1
ATOM 697 C CA . PHE A 1 89 ? -17.075 -10.709 15.860 1.00 97.56 89 PHE A CA 1
ATOM 698 C C . PHE A 1 89 ? -16.057 -10.198 16.893 1.00 97.56 89 PHE A C 1
ATOM 700 O O . PHE A 1 89 ? -14.862 -10.429 16.717 1.00 97.56 89 PHE A O 1
ATOM 707 N N . ASN A 1 90 ? -16.486 -9.562 17.994 1.00 96.38 90 ASN A N 1
ATOM 708 C CA . ASN A 1 90 ? -15.588 -8.986 19.009 1.00 96.38 90 ASN A CA 1
ATOM 709 C C . ASN A 1 90 ? -14.510 -9.974 19.507 1.00 96.38 90 ASN A C 1
ATOM 711 O O . ASN A 1 90 ? -13.338 -9.614 19.653 1.00 96.38 90 ASN A O 1
ATOM 715 N N . SER A 1 91 ? -14.885 -11.228 19.778 1.00 95.38 91 SER A N 1
ATOM 716 C CA . SER A 1 91 ? -13.956 -12.253 20.274 1.00 95.38 91 SER A CA 1
ATOM 717 C C . SER A 1 91 ? -12.937 -12.671 19.208 1.00 95.38 91 SER A C 1
ATOM 719 O O . SER A 1 91 ? -11.745 -12.758 19.509 1.00 95.38 91 SER A O 1
ATOM 721 N N . SER A 1 92 ? -13.392 -12.872 17.971 1.00 97.38 92 SER A N 1
ATOM 722 C CA . SER A 1 92 ? -12.560 -13.229 16.820 1.00 97.38 92 SER A CA 1
ATOM 723 C C . SER A 1 92 ? -11.584 -12.114 16.461 1.00 97.38 92 SER A C 1
ATOM 725 O O . SER A 1 92 ? -10.392 -12.373 16.344 1.00 97.38 92 SER A O 1
ATOM 727 N N . LEU A 1 93 ? -12.049 -10.863 16.401 1.00 97.00 93 LEU A N 1
ATOM 728 C CA . LEU A 1 93 ? -11.213 -9.694 16.113 1.00 97.00 93 LEU A CA 1
ATOM 729 C C . LEU A 1 93 ? -10.150 -9.461 17.190 1.00 97.00 93 LEU A C 1
ATOM 731 O O . LEU A 1 93 ? -9.007 -9.151 16.869 1.00 97.00 93 LEU A O 1
ATOM 735 N N . THR A 1 94 ? -10.488 -9.688 18.464 1.00 94.31 94 THR A N 1
ATOM 736 C CA . THR A 1 94 ? -9.499 -9.633 19.555 1.00 94.31 94 THR A CA 1
ATOM 737 C C . THR A 1 94 ? -8.368 -10.642 19.333 1.00 94.31 94 THR A C 1
ATOM 739 O O . THR A 1 94 ? -7.206 -10.319 19.563 1.00 94.31 94 THR A O 1
ATOM 742 N N . LYS A 1 95 ? -8.690 -11.876 18.916 1.00 94.12 95 LYS A N 1
ATOM 743 C CA . LYS A 1 95 ? -7.677 -12.902 18.624 1.00 94.12 95 LYS A CA 1
ATOM 744 C C . LYS A 1 95 ? -6.876 -12.539 17.377 1.00 94.12 95 LYS A C 1
ATOM 746 O O . LYS A 1 95 ? -5.656 -12.607 17.407 1.00 94.12 95 LYS A O 1
ATOM 751 N N . PHE A 1 96 ? -7.566 -12.112 16.324 1.00 95.12 96 PHE A N 1
ATOM 752 C CA . PHE A 1 96 ? -6.981 -11.765 15.035 1.00 95.12 96 PHE A CA 1
ATOM 753 C C . PHE A 1 96 ? -5.917 -10.670 15.154 1.00 95.12 96 PHE A C 1
ATOM 755 O O . PHE A 1 96 ? -4.799 -10.839 14.683 1.00 95.12 96 PHE A O 1
ATOM 762 N N . LEU A 1 97 ? -6.222 -9.586 15.872 1.00 91.50 97 LEU A N 1
ATOM 763 C CA . LEU A 1 97 ? -5.302 -8.459 16.061 1.00 91.50 97 LEU A CA 1
ATOM 764 C C . LEU A 1 97 ? -4.091 -8.770 16.955 1.00 91.50 97 LEU A C 1
ATOM 766 O O . LEU A 1 97 ? -3.212 -7.922 17.079 1.00 91.50 97 LEU A O 1
ATOM 770 N N . ARG A 1 98 ? -4.035 -9.944 17.598 1.00 88.81 98 ARG A N 1
ATOM 771 C CA . ARG A 1 98 ? -2.879 -10.408 18.388 1.00 88.81 98 ARG A CA 1
ATOM 772 C C . ARG A 1 98 ? -1.909 -11.273 17.585 1.00 88.81 98 ARG A C 1
ATOM 774 O O . ARG A 1 98 ? -0.885 -11.677 18.124 1.00 88.81 98 ARG A O 1
ATOM 781 N N . ILE A 1 99 ? -2.247 -11.593 16.340 1.00 89.19 99 ILE A N 1
ATOM 782 C CA . ILE A 1 99 ? -1.396 -12.391 15.462 1.00 89.19 99 ILE A CA 1
ATOM 783 C C . ILE A 1 99 ? -0.314 -11.479 14.890 1.00 89.19 99 ILE A C 1
ATOM 785 O O . ILE A 1 99 ? -0.632 -10.482 14.244 1.00 89.19 99 ILE A O 1
ATOM 789 N N . GLU A 1 100 ? 0.948 -11.855 15.086 1.00 85.56 100 GLU A N 1
ATOM 790 C CA . GLU A 1 100 ? 2.129 -11.094 14.652 1.00 85.56 100 GLU A CA 1
ATOM 791 C C . GLU A 1 100 ? 2.050 -10.714 13.167 1.00 85.56 100 GLU A C 1
ATOM 793 O O . GLU A 1 100 ? 2.105 -9.541 12.814 1.00 85.56 100 GLU A O 1
ATOM 798 N N . GLN A 1 101 ? 1.752 -11.678 12.294 1.00 88.31 101 GLN A N 1
ATOM 799 C CA . GLN A 1 101 ? 1.644 -11.427 10.855 1.00 88.31 101 GLN A CA 1
ATOM 800 C C . GLN A 1 101 ? 0.504 -10.455 10.480 1.00 88.31 101 GLN A C 1
ATOM 802 O O . GLN A 1 101 ? 0.629 -9.683 9.531 1.00 88.31 101 GLN A O 1
ATOM 807 N N . VAL A 1 102 ? -0.611 -10.445 11.225 1.00 90.69 102 VAL A N 1
ATOM 808 C CA . VAL A 1 102 ? -1.695 -9.461 11.016 1.00 90.69 102 VAL A CA 1
ATOM 809 C C . VAL A 1 102 ? -1.204 -8.066 11.379 1.00 90.69 102 VAL A C 1
ATOM 811 O O . VAL A 1 102 ? -1.466 -7.099 10.665 1.00 90.69 102 VAL A O 1
ATOM 814 N N . GLN A 1 103 ? -0.474 -7.967 12.483 1.00 86.06 103 GLN A N 1
ATOM 815 C CA . GLN A 1 103 ? 0.082 -6.720 12.979 1.00 86.06 103 GLN A CA 1
ATOM 816 C C . GLN A 1 103 ? 1.144 -6.156 12.022 1.00 86.06 103 GLN A C 1
ATOM 818 O O . GLN A 1 103 ? 1.107 -4.963 11.729 1.00 86.06 103 GLN A O 1
ATOM 823 N N . GLU A 1 104 ? 2.007 -7.004 11.455 1.00 84.44 104 GLU A N 1
ATOM 824 C CA . GLU A 1 104 ? 2.961 -6.630 10.404 1.00 84.44 104 GLU A CA 1
ATOM 825 C C . GLU A 1 104 ? 2.253 -6.071 9.160 1.00 84.44 104 GLU A C 1
ATOM 827 O O . GLU A 1 104 ? 2.606 -4.998 8.664 1.00 84.44 104 GLU A O 1
ATOM 832 N N . ILE A 1 105 ? 1.211 -6.753 8.666 1.00 88.38 105 ILE A N 1
ATOM 833 C CA . ILE A 1 105 ? 0.467 -6.313 7.475 1.00 88.38 105 ILE A CA 1
ATOM 834 C C . ILE A 1 105 ? -0.221 -4.972 7.728 1.00 88.38 105 ILE A C 1
ATOM 836 O O . ILE A 1 105 ? -0.110 -4.058 6.908 1.00 88.38 105 ILE A O 1
ATOM 840 N N . LEU A 1 106 ? -0.914 -4.825 8.859 1.00 89.88 106 LEU A N 1
ATOM 841 C CA . LEU A 1 106 ? -1.579 -3.569 9.205 1.00 89.88 106 LEU A CA 1
ATOM 842 C C . LEU A 1 106 ? -0.569 -2.445 9.456 1.00 89.88 106 LEU A C 1
ATOM 844 O O . LEU A 1 106 ? -0.833 -1.301 9.081 1.00 89.88 106 LEU A O 1
ATOM 848 N N . GLY A 1 107 ? 0.587 -2.770 10.035 1.00 84.75 107 GLY A N 1
ATOM 849 C CA . GLY A 1 107 ? 1.683 -1.841 10.276 1.00 84.75 107 GLY A CA 1
ATOM 850 C C . GLY A 1 107 ? 2.388 -1.382 9.005 1.00 84.75 107 GLY A C 1
ATOM 851 O O . GLY A 1 107 ? 2.777 -0.220 8.916 1.00 84.75 107 GLY A O 1
ATOM 852 N N . SER A 1 108 ? 2.457 -2.229 7.974 1.00 84.56 108 SER A N 1
ATOM 853 C CA . SER A 1 108 ? 3.062 -1.880 6.680 1.00 84.56 108 SER A CA 1
ATOM 854 C C . SER A 1 108 ? 2.416 -0.659 6.011 1.00 84.56 108 SER A C 1
ATOM 856 O O . SER A 1 108 ? 3.061 0.019 5.214 1.00 84.56 108 SER A O 1
ATOM 858 N N . ALA A 1 109 ? 1.170 -0.322 6.362 1.00 86.88 109 ALA A N 1
ATOM 859 C CA . ALA A 1 109 ? 0.484 0.881 5.891 1.00 86.88 109 ALA A CA 1
ATOM 860 C C . ALA A 1 109 ? 1.164 2.194 6.322 1.00 86.88 109 ALA A C 1
ATOM 862 O O . ALA A 1 109 ? 0.939 3.228 5.693 1.00 86.88 109 ALA A O 1
ATOM 863 N N . PHE A 1 110 ? 1.991 2.158 7.371 1.00 80.88 110 PHE A N 1
ATOM 864 C CA . PHE A 1 110 ? 2.807 3.289 7.809 1.00 80.88 110 PHE A CA 1
ATOM 865 C C . PHE A 1 110 ? 4.109 3.430 7.019 1.00 80.88 110 PHE A C 1
ATOM 867 O O . PHE A 1 110 ? 4.789 4.439 7.165 1.00 80.88 110 PHE A O 1
ATOM 874 N N . ASN A 1 111 ? 4.461 2.479 6.149 1.00 77.56 111 ASN A N 1
ATOM 875 C CA . ASN A 1 111 ? 5.556 2.697 5.215 1.00 77.56 111 ASN A CA 1
ATOM 876 C C . ASN A 1 111 ? 5.137 3.790 4.200 1.00 77.56 111 ASN A C 1
ATOM 878 O O . ASN A 1 111 ? 4.115 3.625 3.524 1.00 77.56 111 ASN A O 1
ATOM 882 N N . PRO A 1 112 ? 5.905 4.890 4.054 1.00 71.38 112 PRO A N 1
ATOM 883 C CA . PRO A 1 112 ? 5.607 5.959 3.097 1.00 71.38 112 PRO A CA 1
ATOM 884 C C . PRO A 1 112 ? 5.445 5.476 1.646 1.00 71.38 112 PRO A C 1
ATOM 886 O O . PRO A 1 112 ? 4.723 6.095 0.862 1.00 71.38 112 PRO A O 1
ATOM 889 N N . GLU A 1 113 ? 6.094 4.367 1.288 1.00 74.69 113 GLU A N 1
ATOM 890 C CA . GLU A 1 113 ? 6.041 3.751 -0.040 1.00 74.69 113 GLU A CA 1
ATOM 891 C C . GLU A 1 113 ? 4.908 2.730 -0.197 1.00 74.69 113 GLU A C 1
ATOM 893 O O . GLU A 1 113 ? 4.735 2.162 -1.273 1.00 74.69 113 GLU A O 1
ATOM 898 N N . CYS A 1 114 ? 4.114 2.482 0.848 1.00 80.44 114 CYS A N 1
ATOM 899 C CA . CYS A 1 114 ? 3.053 1.487 0.800 1.00 80.44 114 CYS A CA 1
ATOM 900 C C . CYS A 1 114 ? 1.928 1.900 -0.168 1.00 80.44 114 CYS A C 1
ATOM 902 O O . CYS A 1 114 ? 1.267 2.943 -0.020 1.00 80.44 114 CYS A O 1
ATOM 904 N N . ILE A 1 115 ? 1.704 1.047 -1.173 1.00 82.38 115 ILE A N 1
ATOM 905 C CA . ILE A 1 115 ? 0.671 1.211 -2.210 1.00 82.38 115 ILE A CA 1
ATOM 906 C C . ILE A 1 115 ? -0.546 0.313 -1.928 1.00 82.38 115 ILE A C 1
ATOM 908 O O . ILE A 1 115 ? -1.664 0.661 -2.308 1.00 82.38 115 ILE A O 1
ATOM 912 N N . SER A 1 116 ? -0.344 -0.816 -1.244 1.00 88.00 116 SER A N 1
ATOM 913 C CA . SER A 1 116 ? -1.379 -1.795 -0.889 1.00 88.00 116 SER A CA 1
ATOM 914 C C . SER A 1 116 ? -0.956 -2.613 0.330 1.00 88.00 116 SER A C 1
ATOM 916 O O . SER A 1 116 ? 0.199 -3.028 0.392 1.00 88.00 116 SER A O 1
ATOM 918 N N . ILE A 1 117 ? -1.891 -2.927 1.230 1.00 88.56 117 ILE A N 1
ATOM 919 C CA . ILE A 1 117 ? -1.695 -3.987 2.236 1.00 88.56 117 ILE A CA 1
ATOM 920 C C . ILE A 1 117 ? -2.088 -5.356 1.666 1.00 88.56 117 ILE A C 1
ATOM 922 O O . ILE A 1 117 ? -2.950 -5.434 0.784 1.00 88.56 117 ILE A O 1
ATOM 926 N N . ASP A 1 118 ? -1.488 -6.437 2.164 1.00 89.94 118 ASP A N 1
ATOM 927 C CA . ASP A 1 118 ? -1.792 -7.794 1.699 1.00 89.94 118 ASP A CA 1
ATOM 928 C C . ASP A 1 118 ? -3.068 -8.349 2.351 1.00 89.94 118 ASP A C 1
ATOM 930 O O . ASP A 1 118 ? -3.056 -9.084 3.340 1.00 89.94 118 ASP A O 1
ATOM 934 N N . THR A 1 119 ? -4.211 -7.972 1.785 1.00 91.88 119 THR A N 1
ATOM 935 C CA . THR A 1 119 ? -5.521 -8.425 2.264 1.00 91.88 119 THR A CA 1
ATOM 936 C C . THR A 1 119 ? -5.778 -9.912 2.015 1.00 91.88 119 THR A C 1
ATOM 938 O O . THR A 1 119 ? -6.654 -10.470 2.665 1.00 91.88 119 THR A O 1
ATOM 941 N N . GLN A 1 120 ? -5.042 -10.558 1.101 1.00 91.94 120 GLN A N 1
ATOM 942 C CA . GLN A 1 120 ? -5.185 -11.997 0.844 1.00 91.94 120 GLN A CA 1
ATOM 943 C C . GLN A 1 120 ? -4.574 -12.813 1.981 1.00 91.94 120 GLN A C 1
ATOM 945 O O . GLN A 1 120 ? -5.138 -13.825 2.395 1.00 91.94 120 GLN A O 1
ATOM 950 N N . ILE A 1 121 ? -3.446 -12.356 2.532 1.00 92.25 121 ILE A N 1
ATOM 951 C CA . ILE A 1 121 ? -2.870 -12.986 3.721 1.00 92.25 121 ILE A CA 1
ATOM 952 C C . ILE A 1 121 ? -3.776 -12.765 4.940 1.00 92.25 121 ILE A C 1
ATOM 954 O O . ILE A 1 121 ? -3.996 -13.712 5.691 1.00 92.25 121 ILE A O 1
ATOM 958 N N . LEU A 1 122 ? -4.361 -11.572 5.118 1.00 94.25 122 LEU A N 1
ATOM 959 C CA . LEU A 1 122 ? -5.331 -11.327 6.200 1.00 94.25 122 LEU A CA 1
ATOM 960 C C . LEU A 1 122 ? -6.522 -12.294 6.138 1.00 94.25 122 LEU A C 1
ATOM 962 O O . LEU A 1 122 ? -6.891 -12.883 7.153 1.00 94.25 122 LEU A O 1
ATOM 966 N N . GLU A 1 123 ? -7.074 -12.490 4.941 1.00 94.88 123 GLU A N 1
ATOM 967 C CA . GLU A 1 123 ? -8.146 -13.449 4.684 1.00 94.88 123 GLU A CA 1
ATOM 968 C C . GLU A 1 123 ? -7.733 -14.879 5.036 1.00 94.88 123 GLU A C 1
ATOM 970 O O . GLU A 1 123 ? -8.428 -15.572 5.779 1.00 94.88 123 GLU A O 1
ATOM 975 N N . ARG A 1 124 ? -6.568 -15.313 4.549 1.00 94.56 124 ARG A N 1
ATOM 976 C CA . ARG A 1 124 ? -6.043 -16.646 4.835 1.00 94.56 124 ARG A CA 1
ATOM 977 C C . ARG A 1 124 ? -5.860 -16.873 6.335 1.00 94.56 124 ARG A C 1
ATOM 979 O O . ARG A 1 124 ? -6.304 -17.896 6.844 1.00 94.56 124 ARG A O 1
ATOM 986 N N . ILE A 1 125 ? -5.253 -15.920 7.044 1.00 93.94 125 ILE A N 1
ATOM 987 C CA . ILE A 1 125 ? -5.070 -16.005 8.498 1.00 93.94 125 ILE A CA 1
ATOM 988 C C . ILE A 1 125 ? -6.427 -16.128 9.196 1.00 93.94 125 ILE A C 1
ATOM 990 O O . ILE A 1 125 ? -6.557 -16.906 10.138 1.00 93.94 125 ILE A O 1
ATOM 994 N N . TRP A 1 126 ? -7.442 -15.388 8.745 1.00 96.19 126 TRP A N 1
ATOM 995 C CA . TRP A 1 126 ? -8.775 -15.449 9.340 1.00 96.19 126 TRP A CA 1
ATOM 996 C C . TRP A 1 126 ? -9.359 -16.868 9.310 1.00 96.19 126 TRP A C 1
ATOM 998 O O . TRP A 1 126 ? -9.833 -17.365 10.336 1.00 96.19 126 TRP A O 1
ATOM 1008 N N . TYR A 1 127 ? -9.274 -17.532 8.154 1.00 93.56 127 TYR A N 1
ATOM 1009 C CA . TYR A 1 127 ? -9.757 -18.902 7.978 1.00 93.56 127 TYR A CA 1
ATOM 1010 C C . TYR A 1 127 ? -8.874 -19.939 8.682 1.00 93.56 127 TYR A C 1
ATOM 1012 O O . TYR A 1 127 ? -9.401 -20.807 9.377 1.00 93.56 127 TYR A O 1
ATOM 1020 N N . ASP A 1 128 ? -7.546 -19.823 8.577 1.00 94.31 128 ASP A N 1
ATOM 1021 C CA . ASP A 1 128 ? -6.590 -20.757 9.193 1.00 94.31 128 ASP A CA 1
ATOM 1022 C C . ASP A 1 128 ? -6.717 -20.775 10.730 1.00 94.31 128 ASP A C 1
ATOM 1024 O O . ASP A 1 128 ? -6.496 -21.798 11.377 1.00 94.31 128 ASP A O 1
ATOM 1028 N N . GLN A 1 129 ? -7.122 -19.652 11.331 1.00 94.44 129 GLN A N 1
ATOM 1029 C CA . GLN A 1 129 ? -7.350 -19.523 12.774 1.00 94.44 129 GLN A CA 1
ATOM 1030 C C . GLN A 1 129 ? -8.751 -19.962 13.221 1.00 94.44 129 GLN A C 1
ATOM 1032 O O . GLN A 1 129 ? -9.081 -19.841 14.406 1.00 94.44 129 GLN A O 1
ATOM 1037 N N . ASN A 1 130 ? -9.570 -20.470 12.294 1.00 93.81 130 ASN A N 1
ATOM 1038 C CA . ASN A 1 130 ? -10.937 -20.924 12.535 1.00 93.81 130 ASN A CA 1
ATOM 1039 C C . ASN A 1 130 ? -11.768 -19.875 13.302 1.00 93.81 130 ASN A C 1
ATOM 1041 O O . ASN A 1 130 ? -12.414 -20.165 14.316 1.00 93.81 130 ASN A O 1
ATOM 1045 N N . LEU A 1 131 ? -11.662 -18.616 12.863 1.00 95.69 131 LEU A N 1
ATOM 1046 C CA . LEU A 1 131 ? -12.418 -17.498 13.418 1.00 95.69 131 LEU A CA 1
ATOM 1047 C C . LEU A 1 131 ? -13.877 -17.534 12.944 1.00 95.69 131 LEU A C 1
ATOM 1049 O O . LEU A 1 131 ? -14.257 -18.342 12.100 1.00 95.69 131 LEU A O 1
ATOM 1053 N N . LEU A 1 132 ? -14.713 -16.662 13.519 1.00 95.38 132 LEU A N 1
ATOM 1054 C CA . LEU A 1 132 ? -16.133 -16.585 13.161 1.00 95.38 132 LEU A CA 1
ATOM 1055 C C . LEU A 1 132 ? -16.299 -16.440 11.640 1.00 95.38 132 LEU A C 1
ATOM 1057 O O . LEU A 1 132 ? -15.647 -15.589 11.029 1.00 95.38 132 LEU A O 1
ATOM 1061 N N . ALA A 1 133 ? -17.162 -17.276 11.061 1.00 95.38 133 ALA A N 1
ATOM 1062 C CA . ALA A 1 133 ? -17.416 -17.294 9.627 1.00 95.38 133 ALA A CA 1
ATOM 1063 C C . ALA A 1 133 ? -17.856 -15.909 9.134 1.00 95.38 133 ALA A C 1
ATOM 1065 O O . ALA A 1 133 ? -18.693 -15.253 9.762 1.00 95.38 133 ALA A O 1
ATOM 1066 N N . LEU A 1 134 ? -17.257 -15.474 8.028 1.00 95.25 134 LEU A N 1
ATOM 1067 C CA . LEU A 1 134 ? -17.609 -14.226 7.361 1.00 95.25 134 LEU A CA 1
ATOM 1068 C C . LEU A 1 134 ? -18.829 -14.454 6.449 1.00 95.25 134 LEU A C 1
ATOM 1070 O O . LEU A 1 134 ? -19.003 -15.571 5.955 1.00 95.25 134 LEU A O 1
ATOM 1074 N N . PRO A 1 135 ? -19.665 -13.427 6.222 1.00 92.69 135 PRO A N 1
ATOM 1075 C CA . PRO A 1 135 ? -20.730 -13.475 5.219 1.00 92.69 135 PRO A CA 1
ATOM 1076 C C . PRO A 1 135 ? -20.188 -13.797 3.821 1.00 92.69 135 PRO A C 1
ATOM 1078 O O . PRO A 1 135 ? -19.061 -13.420 3.506 1.00 92.69 135 PRO A O 1
ATOM 1081 N N . GLU A 1 136 ? -21.001 -14.431 2.970 1.00 88.00 136 GLU A N 1
ATOM 1082 C CA . GLU A 1 136 ? -20.589 -14.809 1.604 1.00 88.00 136 GLU A CA 1
ATOM 1083 C C . GLU A 1 136 ? -20.133 -13.604 0.763 1.00 88.00 136 GLU A C 1
ATOM 1085 O O . GLU A 1 136 ? -19.171 -13.712 0.005 1.00 88.00 136 GLU A O 1
ATOM 1090 N N . ASP A 1 137 ? -20.769 -12.444 0.950 1.00 89.75 137 ASP A N 1
ATOM 1091 C CA . ASP A 1 137 ? -20.477 -11.220 0.195 1.00 89.75 137 ASP A CA 1
ATOM 1092 C C . ASP A 1 137 ? -19.351 -10.353 0.792 1.00 89.75 137 ASP A C 1
ATOM 1094 O O . ASP A 1 137 ? -18.979 -9.328 0.205 1.00 89.75 137 ASP A O 1
ATOM 1098 N N . PHE A 1 138 ? -18.771 -10.762 1.927 1.00 94.62 138 PHE A N 1
ATOM 1099 C CA . PHE A 1 138 ? -17.694 -10.019 2.580 1.00 94.62 138 PHE A CA 1
ATOM 1100 C C . PHE A 1 138 ? -16.400 -10.094 1.762 1.00 94.62 138 PHE A C 1
ATOM 1102 O O . PHE A 1 138 ? -15.856 -11.173 1.523 1.00 94.62 138 PHE A O 1
ATOM 1109 N N . ALA A 1 139 ? -15.836 -8.940 1.390 1.00 91.44 139 ALA A N 1
ATOM 1110 C CA . ALA A 1 139 ? -14.643 -8.892 0.549 1.00 91.44 139 ALA A CA 1
ATOM 1111 C C . ALA A 1 139 ? -13.454 -8.174 1.211 1.00 91.44 139 ALA A C 1
ATOM 1113 O O . ALA A 1 139 ? -13.334 -6.948 1.161 1.00 91.44 139 ALA A O 1
ATOM 1114 N N . TRP A 1 140 ? -12.463 -8.943 1.682 1.00 93.62 140 TRP A N 1
ATOM 1115 C CA . TRP A 1 140 ? -11.204 -8.430 2.256 1.00 93.62 140 TRP A CA 1
ATOM 1116 C C . TRP A 1 140 ? -10.494 -7.395 1.377 1.00 93.62 140 TRP A C 1
ATOM 1118 O O . TRP A 1 140 ? -9.967 -6.395 1.866 1.00 93.62 140 TRP A O 1
ATOM 1128 N N . LYS A 1 141 ? -10.523 -7.585 0.054 1.00 92.38 141 LYS A N 1
ATOM 1129 C CA . LYS A 1 141 ? -9.922 -6.659 -0.917 1.00 92.38 141 LYS A CA 1
ATOM 1130 C C . LYS A 1 141 ? -10.481 -5.232 -0.814 1.00 92.38 141 LYS A C 1
ATOM 1132 O O . LYS A 1 141 ? -9.760 -4.281 -1.125 1.00 92.38 141 LYS A O 1
ATOM 1137 N N . ARG A 1 142 ? -11.738 -5.058 -0.379 1.00 91.62 142 ARG A N 1
ATOM 1138 C CA . ARG A 1 142 ? -12.381 -3.740 -0.238 1.00 91.62 142 ARG A CA 1
ATOM 1139 C C . ARG A 1 142 ? -11.813 -2.924 0.924 1.00 91.62 142 ARG A C 1
ATOM 1141 O O . ARG A 1 142 ? -11.873 -1.700 0.865 1.00 91.62 142 ARG A O 1
ATOM 1148 N N . LEU A 1 143 ? -11.173 -3.562 1.907 1.00 95.12 143 LEU A N 1
ATOM 1149 C CA . LEU A 1 143 ? -10.566 -2.876 3.055 1.00 95.12 143 LEU A CA 1
ATOM 1150 C C . LEU A 1 143 ? -9.266 -2.143 2.680 1.00 95.12 143 LEU A C 1
ATOM 1152 O O . LEU A 1 143 ? -8.902 -1.166 3.330 1.00 95.12 143 LEU A O 1
ATOM 1156 N N . ASN A 1 144 ? -8.584 -2.571 1.612 1.00 92.44 144 ASN A N 1
ATOM 1157 C CA . ASN A 1 144 ? -7.216 -2.160 1.285 1.00 92.44 144 ASN A CA 1
ATOM 1158 C C . ASN A 1 144 ? -7.050 -0.637 1.105 1.00 92.44 144 ASN A C 1
ATOM 1160 O O . ASN A 1 144 ? -6.378 0.038 1.886 1.00 92.44 144 ASN A O 1
ATOM 1164 N N . LYS A 1 145 ? -7.698 -0.075 0.077 1.00 92.50 145 LYS A N 1
ATOM 1165 C CA . LYS A 1 145 ? -7.569 1.348 -0.272 1.00 92.50 145 LYS A CA 1
ATOM 1166 C C . LYS A 1 145 ? -8.147 2.279 0.809 1.00 92.50 145 LYS A C 1
ATOM 1168 O O . LYS A 1 145 ? -7.483 3.270 1.119 1.00 92.50 145 LYS A O 1
ATOM 1173 N N . PRO A 1 146 ? -9.333 2.009 1.396 1.00 94.06 146 PRO A N 1
ATOM 1174 C CA . PRO A 1 146 ? -9.847 2.808 2.506 1.00 94.06 146 PRO A CA 1
ATOM 1175 C C . PRO A 1 146 ? -8.894 2.837 3.703 1.00 94.06 146 PRO A C 1
ATOM 1177 O O . PRO A 1 146 ? -8.608 3.923 4.205 1.00 94.06 146 PRO A O 1
ATOM 1180 N N . TYR A 1 147 ? -8.340 1.687 4.102 1.00 95.88 147 TYR A N 1
ATOM 1181 C CA . TYR A 1 147 ? -7.426 1.610 5.240 1.00 95.88 147 TYR A CA 1
ATOM 1182 C C . TYR A 1 147 ? -6.154 2.427 5.002 1.00 95.88 147 TYR A C 1
ATOM 1184 O O . TYR A 1 147 ? -5.801 3.275 5.821 1.00 95.88 147 TYR A O 1
ATOM 1192 N N . LEU A 1 148 ? -5.523 2.277 3.834 1.00 91.44 148 LEU A N 1
ATOM 1193 C CA . LEU A 1 148 ? -4.341 3.068 3.481 1.00 91.44 148 LEU A CA 1
ATOM 1194 C C . LEU A 1 148 ? -4.597 4.575 3.489 1.00 91.44 148 LEU A C 1
ATOM 1196 O O . LEU A 1 148 ? -3.757 5.346 3.953 1.00 91.44 148 LEU A O 1
ATOM 1200 N N . ASN A 1 149 ? -5.751 5.014 2.985 1.00 88.69 149 ASN A N 1
ATOM 1201 C CA . ASN A 1 149 ? -6.105 6.430 2.992 1.00 88.69 149 ASN A CA 1
ATOM 1202 C C . ASN A 1 149 ? -6.272 6.966 4.419 1.00 88.69 149 ASN A C 1
ATOM 1204 O O . ASN A 1 149 ? -5.830 8.080 4.700 1.00 88.69 149 ASN A O 1
ATOM 1208 N N . LYS A 1 150 ? -6.865 6.174 5.320 1.00 94.00 150 LYS A N 1
ATOM 1209 C CA . LYS A 1 150 ? -7.014 6.536 6.734 1.00 94.00 150 LYS A CA 1
ATOM 1210 C C . LYS A 1 150 ? -5.668 6.617 7.449 1.00 94.00 150 LYS A C 1
ATOM 1212 O O . LYS A 1 150 ? -5.415 7.606 8.127 1.00 94.00 150 LYS A O 1
ATOM 1217 N N . VAL A 1 151 ? -4.763 5.664 7.223 1.00 90.12 151 VAL A N 1
ATOM 1218 C CA . VAL A 1 151 ? -3.403 5.714 7.793 1.00 90.12 151 VAL A CA 1
ATOM 1219 C C . VAL A 1 151 ? -2.631 6.940 7.292 1.00 90.12 151 VAL A C 1
ATOM 1221 O O . VAL A 1 151 ? -2.036 7.667 8.086 1.00 90.12 151 VAL A O 1
ATOM 1224 N N . LYS A 1 152 ? -2.717 7.258 5.993 1.00 86.69 152 LYS A N 1
ATOM 1225 C CA . LYS A 1 152 ? -2.114 8.479 5.428 1.00 86.69 152 LYS A CA 1
ATOM 1226 C C . LYS A 1 152 ? -2.702 9.760 6.029 1.00 86.69 152 LYS A C 1
ATOM 1228 O O . LYS A 1 152 ? -1.964 10.724 6.221 1.00 86.69 152 LYS A O 1
ATOM 1233 N N . ALA A 1 153 ? -4.000 9.785 6.332 1.00 87.94 153 ALA A N 1
ATOM 1234 C CA . ALA A 1 153 ? -4.625 10.907 7.029 1.00 87.94 153 ALA A CA 1
ATOM 1235 C C . ALA A 1 153 ? -4.090 11.048 8.465 1.00 87.94 153 ALA A C 1
ATOM 1237 O O . ALA A 1 153 ? -3.657 12.135 8.835 1.00 87.94 153 ALA A O 1
ATOM 1238 N N . ILE A 1 154 ? -3.996 9.944 9.217 1.00 86.44 154 ILE A N 1
ATOM 1239 C CA . ILE A 1 154 ? -3.437 9.920 10.582 1.00 86.44 154 ILE A CA 1
ATOM 1240 C C . ILE A 1 154 ? -2.014 10.495 10.613 1.00 86.44 154 ILE A C 1
ATOM 1242 O O . ILE A 1 154 ? -1.691 11.301 11.486 1.00 86.44 154 ILE A O 1
ATOM 1246 N N . ILE A 1 155 ? -1.170 10.118 9.646 1.00 82.94 155 ILE A N 1
ATOM 1247 C CA . ILE A 1 155 ? 0.198 10.644 9.527 1.00 82.94 155 ILE A CA 1
ATOM 1248 C C . ILE A 1 155 ? 0.181 12.162 9.295 1.00 82.94 155 ILE A C 1
ATOM 1250 O O . ILE A 1 155 ? 0.927 12.886 9.946 1.00 82.94 155 ILE A O 1
ATOM 1254 N N . ARG A 1 156 ? -0.683 12.658 8.399 1.00 80.75 156 ARG A N 1
ATOM 1255 C CA . ARG A 1 156 ? -0.773 14.089 8.046 1.00 80.75 156 ARG A CA 1
ATOM 1256 C C . ARG A 1 156 ? -1.331 14.970 9.162 1.00 80.75 156 ARG A C 1
ATOM 1258 O O . ARG A 1 156 ? -0.972 16.145 9.234 1.00 80.75 156 ARG A O 1
ATOM 1265 N N . GLU A 1 157 ? -2.222 14.425 9.984 1.00 82.75 157 GLU A N 1
ATOM 1266 C CA . GLU A 1 157 ? -2.855 15.126 11.108 1.00 82.75 157 GLU A CA 1
ATOM 1267 C C . GLU A 1 157 ? -1.911 15.320 12.300 1.00 82.75 157 GLU A C 1
ATOM 1269 O O . GLU A 1 157 ? -2.108 16.231 13.101 1.00 82.75 157 GLU A O 1
ATOM 1274 N N . SER A 1 158 ? -0.883 14.482 12.433 1.00 80.12 158 SER A N 1
ATOM 1275 C CA . SER A 1 158 ? 0.136 14.633 13.469 1.00 80.12 158 SER A CA 1
ATOM 1276 C C . SER A 1 158 ? 1.297 15.450 12.9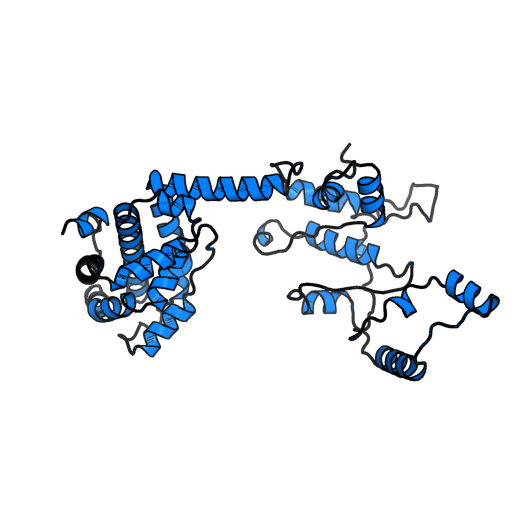27 1.00 80.12 158 SER A C 1
ATOM 1278 O O . SER A 1 158 ? 2.041 14.965 12.084 1.00 80.12 158 SER A O 1
ATOM 1280 N N . ASP A 1 159 ? 1.506 16.664 13.442 1.00 75.19 159 ASP A N 1
ATOM 1281 C CA . ASP A 1 159 ? 2.623 17.517 13.012 1.00 75.19 159 ASP A CA 1
ATOM 1282 C C . ASP A 1 159 ? 3.973 16.793 13.096 1.00 75.19 159 ASP A C 1
ATOM 1284 O O . ASP A 1 159 ? 4.821 16.954 12.227 1.00 75.19 159 ASP A O 1
ATOM 1288 N N . LYS A 1 160 ? 4.165 15.950 14.114 1.00 78.19 160 LYS A N 1
ATOM 1289 C CA . LYS A 1 160 ? 5.412 15.205 14.310 1.00 78.19 160 LYS A CA 1
ATOM 1290 C C . LYS A 1 160 ? 5.575 14.063 13.321 1.00 78.19 160 LYS A C 1
ATOM 1292 O O . LYS A 1 160 ? 6.647 13.939 12.738 1.00 78.19 160 LYS A O 1
ATOM 1297 N N . LEU A 1 161 ? 4.526 13.267 13.095 1.00 76.12 161 LEU A N 1
ATOM 1298 C CA . LEU A 1 161 ? 4.570 12.200 12.090 1.00 76.12 161 LEU A CA 1
ATOM 1299 C C . LEU A 1 161 ? 4.668 12.791 10.687 1.00 76.12 161 LEU A C 1
ATOM 1301 O O . LEU A 1 161 ? 5.464 12.321 9.889 1.00 76.12 161 LEU A O 1
ATOM 1305 N N . ARG A 1 162 ? 3.937 13.864 10.395 1.00 78.56 162 ARG A N 1
ATOM 1306 C CA . ARG A 1 162 ? 4.046 14.585 9.131 1.00 78.56 162 ARG A CA 1
ATOM 1307 C C . ARG A 1 162 ? 5.465 15.093 8.916 1.00 78.56 162 ARG A C 1
ATOM 1309 O O . ARG A 1 162 ? 6.056 14.750 7.907 1.00 78.56 162 ARG A O 1
ATOM 1316 N N . ASN A 1 163 ? 6.055 15.802 9.879 1.00 73.88 163 ASN A N 1
ATOM 1317 C CA . ASN A 1 163 ? 7.428 16.298 9.749 1.00 73.88 163 ASN A CA 1
ATOM 1318 C C . ASN A 1 163 ? 8.443 15.157 9.583 1.00 73.88 163 ASN A C 1
ATOM 1320 O O . ASN A 1 163 ? 9.376 15.278 8.793 1.00 73.88 163 ASN A O 1
ATOM 1324 N N . ALA A 1 164 ? 8.254 14.045 10.297 1.00 70.06 164 ALA A N 1
ATOM 1325 C CA . ALA A 1 164 ? 9.040 12.825 10.142 1.00 70.06 164 ALA A CA 1
ATOM 1326 C C . ALA A 1 164 ? 8.941 12.271 8.709 1.00 70.06 164 ALA A C 1
ATOM 1328 O O . ALA A 1 164 ? 9.953 12.042 8.058 1.00 70.06 164 ALA A O 1
ATOM 1329 N N . PHE A 1 165 ? 7.736 12.107 8.173 1.00 68.81 165 PHE A N 1
ATOM 1330 C CA . PHE A 1 165 ? 7.525 11.568 6.829 1.00 68.81 165 PHE A CA 1
ATOM 1331 C C . PHE A 1 165 ? 7.939 12.546 5.723 1.00 68.81 165 PHE A C 1
ATOM 1333 O O . PHE A 1 165 ? 8.471 12.117 4.702 1.00 68.81 165 PHE A O 1
ATOM 1340 N N . ASP A 1 166 ? 7.747 13.845 5.924 1.00 71.06 166 ASP A N 1
ATOM 1341 C CA . ASP A 1 166 ? 8.213 14.889 5.016 1.00 71.06 166 ASP A CA 1
ATOM 1342 C C . ASP A 1 166 ? 9.745 14.915 4.995 1.00 71.06 166 ASP A C 1
ATOM 1344 O O . ASP A 1 166 ? 10.337 14.997 3.925 1.00 71.06 166 ASP A O 1
ATOM 1348 N N . SER A 1 167 ? 10.401 14.744 6.149 1.00 67.75 167 SER A N 1
ATOM 1349 C CA . SER A 1 167 ? 11.862 14.609 6.228 1.00 67.75 167 SER A CA 1
ATOM 1350 C C . SER A 1 167 ? 12.347 13.363 5.492 1.00 67.75 167 SER A C 1
ATOM 1352 O O . SER A 1 167 ? 13.314 13.454 4.748 1.00 67.75 167 SER A O 1
ATOM 1354 N N . TYR A 1 168 ? 11.642 12.230 5.600 1.00 66.88 168 TYR A N 1
ATOM 1355 C CA . TYR A 1 168 ? 11.941 11.039 4.797 1.00 66.88 168 TYR A CA 1
ATOM 1356 C C . TYR A 1 168 ? 11.803 11.307 3.299 1.00 66.88 168 TYR A C 1
ATOM 1358 O O . TYR A 1 168 ? 12.670 10.932 2.513 1.00 66.88 168 TYR A O 1
ATOM 1366 N N . GLN A 1 169 ? 10.715 11.961 2.886 1.00 67.00 169 GLN A N 1
ATOM 1367 C CA . GLN A 1 169 ? 10.510 12.311 1.485 1.00 67.00 169 GLN A CA 1
ATOM 1368 C C . GLN A 1 169 ? 11.573 13.292 1.003 1.00 67.00 169 GLN A C 1
ATOM 1370 O O . GLN A 1 169 ? 12.015 13.154 -0.130 1.00 67.00 169 GLN A O 1
ATOM 1375 N N . LEU A 1 170 ? 12.018 14.234 1.836 1.00 64.50 170 LEU A N 1
ATOM 1376 C CA . LEU A 1 170 ? 13.098 15.168 1.532 1.00 64.50 170 LEU A CA 1
ATOM 1377 C C . LEU A 1 170 ? 14.464 14.489 1.494 1.00 64.50 170 LEU A C 1
ATOM 1379 O O . LEU A 1 170 ? 15.227 14.822 0.604 1.00 64.50 170 LEU A O 1
ATOM 1383 N N . GLU A 1 171 ? 14.770 13.543 2.384 1.00 63.41 171 GLU A N 1
ATOM 1384 C CA . GLU A 1 171 ? 16.007 12.748 2.356 1.00 63.41 171 GLU A CA 1
ATOM 1385 C C . GLU A 1 171 ? 16.036 11.852 1.127 1.00 63.41 171 GLU A C 1
ATOM 1387 O O . GLU A 1 171 ? 16.984 11.910 0.360 1.00 63.41 171 GLU A O 1
ATOM 1392 N N . LYS A 1 172 ? 14.949 11.135 0.835 1.00 62.69 172 LYS A N 1
ATOM 1393 C CA . LYS A 1 172 ? 14.828 10.366 -0.404 1.00 62.69 172 LYS A CA 1
ATOM 1394 C C . LYS A 1 172 ? 14.862 11.275 -1.629 1.00 62.69 172 LYS A C 1
ATOM 1396 O O . LYS A 1 172 ? 15.445 10.916 -2.643 1.00 62.69 172 LYS A O 1
ATOM 1401 N N . THR A 1 173 ? 14.254 12.459 -1.561 1.00 54.53 173 THR A N 1
ATOM 1402 C CA . THR A 1 173 ? 14.367 13.461 -2.625 1.00 54.53 173 THR A CA 1
ATOM 1403 C C . THR A 1 173 ? 15.790 13.972 -2.705 1.00 54.53 173 THR A C 1
ATOM 1405 O O . THR A 1 173 ? 16.230 14.177 -3.814 1.00 54.53 173 THR A O 1
ATOM 1408 N N . ALA A 1 174 ? 16.534 14.140 -1.615 1.00 54.12 174 ALA A N 1
ATOM 1409 C CA . ALA A 1 174 ? 17.918 14.598 -1.602 1.00 54.12 174 ALA A CA 1
ATOM 1410 C C . ALA A 1 174 ? 18.875 13.520 -2.114 1.00 54.12 174 ALA A C 1
ATOM 1412 O O . ALA A 1 174 ? 19.745 13.857 -2.903 1.00 54.12 174 ALA A O 1
ATOM 1413 N N . ASP A 1 175 ? 18.672 12.252 -1.765 1.00 53.31 175 ASP A N 1
ATOM 1414 C CA . ASP A 1 175 ? 19.394 11.095 -2.300 1.00 53.31 175 ASP A CA 1
ATOM 1415 C C . ASP A 1 175 ? 19.091 10.937 -3.791 1.00 53.31 175 ASP A C 1
ATOM 1417 O O . ASP A 1 175 ? 20.001 10.928 -4.619 1.00 53.31 175 ASP A O 1
ATOM 1421 N N . ASN A 1 176 ? 17.808 10.987 -4.166 1.00 49.41 176 ASN A N 1
ATOM 1422 C CA . ASN A 1 176 ? 17.403 11.061 -5.564 1.00 49.41 176 ASN A CA 1
ATOM 1423 C C . ASN A 1 176 ? 17.973 12.321 -6.231 1.00 49.41 176 ASN A C 1
ATOM 1425 O O . ASN A 1 176 ? 18.377 12.240 -7.372 1.00 49.41 176 ASN A O 1
ATOM 1429 N N . THR A 1 177 ? 18.055 13.482 -5.573 1.00 45.75 177 THR A N 1
ATOM 1430 C CA . THR A 1 177 ? 18.549 14.758 -6.140 1.00 45.75 177 THR A CA 1
ATOM 1431 C C . THR A 1 177 ? 20.071 14.779 -6.243 1.00 45.75 177 THR A C 1
ATOM 1433 O O . THR A 1 177 ? 20.596 15.402 -7.159 1.00 45.75 177 THR A O 1
ATOM 1436 N N . GLN A 1 178 ? 20.791 14.066 -5.376 1.00 49.25 178 GLN A N 1
ATOM 1437 C CA . GLN A 1 178 ? 22.221 13.797 -5.508 1.00 49.25 178 GLN A CA 1
ATOM 1438 C C . GLN A 1 178 ? 22.480 12.840 -6.682 1.00 49.25 178 GLN A C 1
ATOM 1440 O O . GLN A 1 178 ? 23.433 13.053 -7.433 1.00 49.25 178 GLN A O 1
ATOM 1445 N N . GLU A 1 179 ? 21.593 11.869 -6.926 1.00 45.75 179 GLU A N 1
ATOM 1446 C CA . GLU A 1 179 ? 21.601 11.047 -8.148 1.00 45.75 179 GLU A CA 1
ATOM 1447 C C . GLU A 1 179 ? 21.096 11.802 -9.402 1.00 45.75 179 GLU A C 1
ATOM 1449 O O . GLU A 1 179 ? 21.526 11.510 -10.526 1.00 45.75 179 GLU A O 1
ATOM 1454 N N . LEU A 1 180 ? 20.234 12.810 -9.214 1.00 42.84 180 LEU A N 1
ATOM 1455 C CA . LEU A 1 180 ? 19.542 13.617 -10.230 1.00 42.84 180 LEU A CA 1
ATOM 1456 C C . LEU A 1 180 ? 20.105 15.041 -10.359 1.00 42.84 180 LEU A C 1
ATOM 1458 O O . LEU A 1 180 ? 19.382 15.888 -10.880 1.00 42.84 180 LEU A O 1
ATOM 1462 N N . VAL A 1 181 ? 21.337 15.354 -9.923 1.00 39.69 181 VAL A N 1
ATOM 1463 C CA . VAL A 1 181 ? 21.919 16.711 -10.059 1.00 39.69 181 VAL A CA 1
ATOM 1464 C C . VAL A 1 181 ? 21.883 17.132 -11.532 1.00 39.69 181 VAL A C 1
ATOM 1466 O O . VAL A 1 181 ? 22.831 16.859 -12.255 1.00 39.69 181 VAL A O 1
ATOM 1469 N N . GLY A 1 182 ? 20.798 17.794 -11.959 1.00 45.47 182 GLY A N 1
ATOM 1470 C CA . GLY A 1 182 ? 20.497 18.261 -13.316 1.00 45.47 182 GLY A CA 1
ATOM 1471 C C . GLY A 1 182 ? 19.316 17.625 -14.074 1.00 45.47 182 GLY A C 1
ATOM 1472 O O . GLY A 1 182 ? 19.166 17.921 -15.260 1.00 45.47 182 GLY A O 1
ATOM 1473 N N . VAL A 1 183 ? 18.438 16.836 -13.443 1.00 45.19 183 VAL A N 1
ATOM 1474 C CA . VAL A 1 183 ? 17.087 16.584 -13.990 1.00 45.19 183 VAL A CA 1
ATOM 1475 C C . VAL A 1 183 ? 16.134 17.654 -13.452 1.00 45.19 183 VAL A C 1
ATOM 1477 O O . VAL A 1 183 ? 16.074 17.892 -12.249 1.00 45.19 183 VAL A O 1
ATOM 1480 N N . SER A 1 184 ? 15.434 18.354 -14.349 1.00 46.09 184 SER A N 1
ATOM 1481 C CA . SER A 1 184 ? 14.497 19.421 -13.974 1.00 46.09 184 SER A CA 1
ATOM 1482 C C . SER A 1 184 ? 13.344 18.858 -13.118 1.00 46.09 184 SE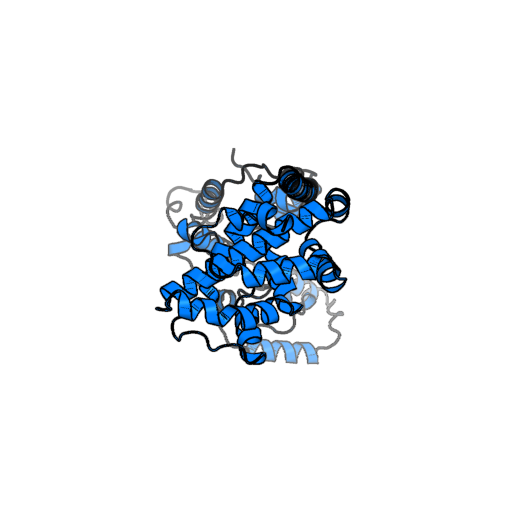R A C 1
ATOM 1484 O O . SER A 1 184 ? 12.803 17.815 -13.489 1.00 46.09 184 SER A O 1
ATOM 1486 N N . PRO A 1 185 ? 12.939 19.538 -12.022 1.00 47.59 185 PRO A N 1
ATOM 1487 C CA . PRO A 1 185 ? 11.824 19.111 -11.167 1.00 47.59 185 PRO A CA 1
ATOM 1488 C C . PRO A 1 185 ? 10.471 19.018 -11.895 1.00 47.59 185 PRO A C 1
ATOM 1490 O O . PRO A 1 185 ? 9.558 18.361 -11.404 1.00 47.59 185 PRO A O 1
ATOM 1493 N N . ASP A 1 186 ? 10.354 19.623 -13.080 1.00 55.44 186 ASP A N 1
ATOM 1494 C CA . ASP A 1 186 ? 9.117 19.721 -13.855 1.00 55.44 186 ASP A CA 1
ATOM 1495 C C . ASP A 1 186 ? 9.110 18.753 -15.051 1.00 55.44 186 ASP A C 1
ATOM 1497 O O . ASP A 1 186 ? 8.908 19.158 -16.201 1.00 55.44 186 ASP A O 1
ATOM 1501 N N . PHE A 1 187 ? 9.365 17.457 -14.825 1.00 63.16 187 PHE A N 1
ATOM 1502 C CA . PHE A 1 187 ? 9.215 16.464 -15.896 1.00 63.16 187 PHE A CA 1
ATOM 1503 C C . PHE A 1 187 ? 7.747 16.373 -16.344 1.00 63.16 187 PHE A C 1
ATOM 1505 O O . PHE A 1 187 ? 6.917 15.685 -15.749 1.00 63.16 187 PHE A O 1
ATOM 1512 N N . ASP A 1 188 ? 7.432 17.074 -17.431 1.00 72.38 188 ASP A N 1
ATOM 1513 C CA . ASP A 1 188 ? 6.121 17.049 -18.064 1.00 72.38 188 ASP A CA 1
ATOM 1514 C C . ASP A 1 188 ? 6.009 15.840 -19.005 1.00 72.38 188 ASP A C 1
ATOM 1516 O O . ASP A 1 188 ? 6.541 15.823 -20.122 1.00 72.38 188 ASP A O 1
ATOM 1520 N N . LEU A 1 189 ? 5.264 14.828 -18.554 1.00 75.50 189 LEU A N 1
ATOM 1521 C CA . LEU A 1 189 ? 4.997 13.609 -19.314 1.00 75.50 189 LEU A CA 1
ATOM 1522 C C . LEU A 1 189 ? 4.337 13.894 -20.673 1.00 75.50 189 LEU A C 1
ATOM 1524 O O . LEU A 1 189 ? 4.650 13.220 -21.654 1.00 75.50 189 LEU A O 1
ATOM 1528 N N . ARG A 1 190 ? 3.446 14.894 -20.765 1.00 73.81 190 ARG A N 1
ATOM 1529 C CA . ARG A 1 190 ? 2.792 15.252 -22.035 1.00 73.81 190 ARG A CA 1
ATOM 1530 C C . ARG A 1 190 ? 3.802 15.841 -23.001 1.00 73.81 190 ARG A C 1
ATOM 1532 O O . ARG A 1 190 ? 3.823 15.460 -24.169 1.00 73.81 190 ARG A O 1
ATOM 1539 N N . ARG A 1 191 ? 4.663 16.731 -22.506 1.00 76.62 191 ARG A N 1
ATOM 1540 C CA . ARG A 1 191 ? 5.747 17.315 -23.300 1.00 76.62 191 ARG A CA 1
ATOM 1541 C C . ARG A 1 191 ? 6.737 16.250 -23.760 1.00 76.62 191 ARG A C 1
ATOM 1543 O O . ARG A 1 191 ? 7.207 16.309 -24.892 1.00 76.62 191 ARG A O 1
ATOM 1550 N N . TYR A 1 192 ? 7.013 15.251 -22.924 1.00 81.25 192 TYR A N 1
ATOM 1551 C CA . TYR A 1 192 ? 7.856 14.122 -23.301 1.00 81.25 192 TYR A CA 1
ATOM 1552 C C . TYR A 1 192 ? 7.236 13.281 -24.422 1.00 81.25 192 TYR A C 1
ATOM 1554 O O . TYR A 1 192 ? 7.907 12.999 -25.413 1.00 81.25 192 TYR A O 1
ATOM 1562 N N . GLN A 1 193 ? 5.946 12.941 -24.319 1.00 78.62 193 GLN A N 1
ATOM 1563 C CA . GLN A 1 193 ? 5.224 12.245 -25.390 1.00 78.62 193 GLN A CA 1
ATOM 1564 C C . GLN A 1 193 ? 5.265 13.021 -26.698 1.00 78.62 193 GLN A C 1
ATOM 1566 O O . GLN A 1 193 ? 5.546 12.449 -27.749 1.00 78.62 193 GLN A O 1
ATOM 1571 N N . GLU A 1 194 ? 5.033 14.327 -26.621 1.00 80.38 194 GLU A N 1
ATOM 1572 C CA . GLU A 1 194 ? 5.089 15.193 -27.785 1.00 80.38 194 GLU A CA 1
ATOM 1573 C C . GLU A 1 194 ? 6.493 15.229 -28.398 1.00 80.38 194 GLU A C 1
ATOM 1575 O O . GLU A 1 194 ? 6.642 15.097 -29.610 1.00 80.38 194 GLU A O 1
ATOM 1580 N N . GLY A 1 195 ? 7.537 15.256 -27.567 1.00 82.31 195 GLY A N 1
ATOM 1581 C CA . GLY A 1 195 ? 8.920 15.112 -28.018 1.00 82.31 195 GLY A CA 1
ATOM 1582 C C . GLY A 1 195 ? 9.191 13.783 -28.733 1.00 82.31 195 GLY A C 1
ATOM 1583 O O . GLY A 1 195 ? 9.867 13.770 -29.761 1.00 82.31 195 GLY A O 1
ATOM 1584 N N . ILE A 1 196 ? 8.645 12.661 -28.246 1.00 84.56 196 ILE A N 1
ATOM 1585 C CA . ILE A 1 196 ? 8.758 11.356 -28.924 1.00 84.56 196 ILE A CA 1
ATOM 1586 C C . ILE A 1 196 ? 8.040 11.386 -30.281 1.00 84.56 196 ILE A C 1
ATOM 1588 O O . ILE A 1 196 ? 8.629 10.953 -31.275 1.00 84.56 196 ILE A O 1
ATOM 1592 N N . ARG A 1 197 ? 6.813 11.924 -30.348 1.00 82.88 197 ARG A N 1
ATOM 1593 C CA . ARG A 1 197 ? 6.049 12.052 -31.604 1.00 82.88 197 ARG A CA 1
ATOM 1594 C C . ARG A 1 197 ? 6.793 12.906 -32.623 1.00 82.88 197 ARG A C 1
ATOM 1596 O O . ARG A 1 197 ? 6.960 12.486 -33.762 1.00 82.88 197 ARG A O 1
ATOM 1603 N N . GLN A 1 198 ? 7.309 14.057 -32.206 1.00 81.25 198 GLN A N 1
ATOM 1604 C CA . GLN A 1 198 ? 8.062 14.956 -33.079 1.00 81.25 198 GLN A CA 1
ATOM 1605 C C . GLN A 1 198 ? 9.372 14.325 -33.562 1.00 81.25 198 GLN A C 1
ATOM 1607 O O . GLN A 1 198 ? 9.731 14.446 -34.730 1.00 81.25 198 GLN A O 1
ATOM 1612 N N . LYS A 1 199 ? 10.093 13.620 -32.682 1.00 79.75 199 LYS A N 1
ATOM 1613 C CA . LYS A 1 199 ? 11.428 13.094 -32.993 1.00 79.75 199 LYS A CA 1
ATOM 1614 C C . LYS A 1 199 ? 11.413 11.808 -33.818 1.00 79.75 199 LYS A C 1
ATOM 1616 O O . LYS A 1 199 ? 12.364 11.584 -34.578 1.00 79.75 199 LYS A O 1
ATOM 1621 N N . TYR A 1 200 ? 10.400 10.962 -33.631 1.00 84.25 200 TYR A N 1
ATOM 1622 C CA . TYR A 1 200 ? 10.347 9.617 -34.214 1.00 84.25 200 TYR A CA 1
ATOM 1623 C C . TYR A 1 200 ? 9.091 9.341 -35.052 1.00 84.25 200 TYR A C 1
ATOM 1625 O O . TYR A 1 200 ? 9.061 8.331 -35.746 1.00 84.25 200 TYR A O 1
ATOM 1633 N N . GLY A 1 201 ? 8.066 10.201 -35.018 1.00 79.06 201 GLY A N 1
ATOM 1634 C CA . GLY A 1 201 ? 6.776 9.943 -35.672 1.00 79.06 201 GLY A CA 1
ATOM 1635 C C . GLY A 1 201 ? 6.865 9.796 -37.190 1.00 79.06 201 GLY A C 1
ATOM 1636 O O . GLY A 1 201 ? 6.106 9.021 -37.777 1.00 79.06 201 GLY A O 1
ATOM 1637 N N . TYR A 1 202 ? 7.831 10.473 -37.807 1.00 81.00 202 TYR A N 1
ATOM 1638 C CA . TYR A 1 202 ? 8.087 10.428 -39.243 1.00 81.00 202 TYR A CA 1
ATOM 1639 C C . TYR A 1 202 ? 9.326 9.600 -39.566 1.00 81.00 202 TYR A C 1
ATOM 1641 O O . TYR A 1 202 ? 10.322 9.610 -38.833 1.00 81.00 202 TYR A O 1
ATOM 1649 N N . LEU A 1 203 ? 9.262 8.876 -40.683 1.00 74.06 203 LEU A N 1
ATOM 1650 C CA . LEU A 1 203 ? 10.382 8.088 -41.173 1.00 74.06 203 LEU A CA 1
ATOM 1651 C C . LEU A 1 203 ? 11.497 9.016 -41.678 1.00 74.06 203 LEU A C 1
ATOM 1653 O O . LEU A 1 203 ? 11.297 9.795 -42.605 1.00 74.06 203 LEU A O 1
ATOM 1657 N N . LYS A 1 204 ? 12.691 8.913 -41.084 1.00 67.62 204 LYS A N 1
ATOM 1658 C CA . LYS A 1 204 ? 13.863 9.694 -41.505 1.00 67.62 204 LYS A CA 1
ATOM 1659 C C . LYS A 1 204 ? 14.494 9.049 -42.730 1.00 67.62 204 LYS A C 1
ATOM 1661 O O . LYS A 1 204 ? 15.185 8.039 -42.608 1.00 67.62 204 LYS A O 1
ATOM 1666 N N . LEU A 1 205 ? 14.234 9.629 -43.896 1.00 66.75 205 LEU A N 1
ATOM 1667 C CA . LEU A 1 205 ? 14.774 9.184 -45.184 1.00 66.75 205 LEU A CA 1
ATOM 1668 C C . LEU A 1 205 ? 15.932 10.068 -45.671 1.00 66.75 205 LEU A C 1
ATOM 1670 O O . LEU A 1 205 ? 16.299 10.006 -46.839 1.00 66.75 205 LEU A O 1
ATOM 1674 N N . ASP A 1 206 ? 16.554 10.828 -44.767 1.00 59.38 206 ASP A N 1
ATOM 1675 C CA . ASP A 1 206 ? 17.659 11.760 -45.050 1.00 59.38 206 ASP A CA 1
ATOM 1676 C C . ASP A 1 206 ? 18.869 11.095 -45.741 1.00 59.38 206 ASP A C 1
ATOM 1678 O O . ASP A 1 206 ? 19.707 11.766 -46.335 1.00 59.38 206 ASP A O 1
ATOM 1682 N N . SER A 1 207 ? 18.978 9.765 -45.668 1.00 55.59 207 SER A N 1
ATOM 1683 C CA . SER A 1 207 ? 20.011 8.974 -46.342 1.00 55.59 207 SER A CA 1
ATOM 1684 C C . SER A 1 207 ? 19.658 8.542 -47.771 1.00 55.59 207 SER A C 1
ATOM 1686 O O . SER A 1 207 ? 20.503 7.947 -48.433 1.00 55.59 207 SER A O 1
ATOM 1688 N N . LEU A 1 208 ? 18.411 8.736 -48.214 1.00 57.97 208 LEU A N 1
ATOM 1689 C CA . LEU A 1 208 ? 17.874 8.207 -49.475 1.00 57.97 208 LEU A CA 1
ATOM 1690 C C . LEU A 1 208 ? 17.532 9.299 -50.498 1.00 57.97 208 LEU A C 1
ATOM 1692 O O . LEU A 1 208 ? 17.520 8.994 -51.687 1.00 57.97 208 LEU A O 1
ATOM 1696 N N . ASP A 1 209 ? 17.303 10.550 -50.082 1.00 50.97 209 ASP A N 1
ATOM 1697 C CA . ASP A 1 209 ? 17.021 11.653 -51.008 1.00 50.97 209 ASP A CA 1
ATOM 1698 C C . ASP A 1 209 ? 17.476 13.013 -50.442 1.00 50.97 209 ASP A C 1
ATOM 1700 O O . ASP A 1 209 ? 17.152 13.371 -49.311 1.00 50.97 209 ASP A O 1
ATOM 1704 N N . SER A 1 210 ? 18.224 13.786 -51.235 1.00 54.59 210 SER A N 1
ATOM 1705 C CA . SER A 1 210 ? 18.683 15.144 -50.906 1.00 54.59 210 SER A CA 1
ATOM 1706 C C . SER A 1 210 ? 17.690 16.242 -51.316 1.00 54.59 210 SER A C 1
ATOM 1708 O O . SER A 1 210 ? 17.920 17.411 -51.010 1.00 54.59 210 SER A O 1
ATOM 1710 N N . SER A 1 211 ? 16.585 15.891 -51.990 1.00 56.44 211 SER A N 1
ATOM 1711 C CA . SER A 1 211 ? 15.584 16.839 -52.505 1.00 56.44 211 SER A CA 1
ATOM 1712 C C . SER A 1 211 ? 14.435 17.168 -51.532 1.00 56.44 211 SER A C 1
ATOM 1714 O O . SER A 1 211 ? 13.627 18.056 -51.811 1.00 56.44 211 SER A O 1
ATOM 1716 N N . GLY A 1 212 ? 14.376 16.495 -50.374 1.00 50.25 212 GLY A N 1
ATOM 1717 C CA . GLY A 1 212 ? 13.706 16.942 -49.140 1.00 50.25 212 GLY A CA 1
ATOM 1718 C C . GLY A 1 212 ? 12.198 17.244 -49.167 1.00 50.25 212 GLY A C 1
ATOM 1719 O O . GLY A 1 212 ? 11.687 17.739 -48.165 1.00 50.25 212 GLY A O 1
ATOM 1720 N N . SER A 1 213 ? 11.467 16.991 -50.257 1.00 52.50 213 SER A N 1
ATOM 1721 C CA . SER A 1 213 ? 10.163 17.647 -50.485 1.00 52.50 213 SER A CA 1
ATOM 1722 C C . SER A 1 213 ? 8.921 16.745 -50.506 1.00 52.50 213 SER A C 1
ATOM 1724 O O . SER A 1 213 ? 7.822 17.288 -50.470 1.00 52.50 213 SER A O 1
ATOM 1726 N N . ALA A 1 214 ? 9.036 15.410 -50.493 1.00 48.88 214 ALA A N 1
ATOM 1727 C CA . ALA A 1 214 ? 7.857 14.536 -50.656 1.00 48.88 214 ALA A CA 1
ATOM 1728 C C . ALA A 1 214 ? 7.612 13.491 -49.548 1.00 48.88 214 ALA A C 1
ATOM 1730 O O . ALA A 1 214 ? 6.539 12.897 -49.510 1.00 48.88 214 ALA A O 1
ATOM 1731 N N . TYR A 1 215 ? 8.565 13.248 -48.639 1.00 51.28 215 TYR A N 1
ATOM 1732 C CA . TYR A 1 215 ? 8.505 12.066 -47.760 1.00 51.28 215 TYR A CA 1
ATOM 1733 C C . TYR A 1 215 ? 8.349 12.352 -46.260 1.00 51.28 215 TYR A C 1
ATOM 1735 O O . TYR A 1 215 ? 8.210 11.415 -45.474 1.00 51.28 215 TYR A O 1
ATOM 1743 N N . ASN A 1 216 ? 8.285 13.627 -45.861 1.00 54.12 216 ASN A N 1
ATOM 1744 C CA . ASN A 1 216 ? 8.072 14.038 -44.465 1.00 54.12 216 ASN A CA 1
ATOM 1745 C C . ASN A 1 216 ? 6.672 13.703 -43.918 1.00 54.12 216 ASN A C 1
ATOM 1747 O O . ASN A 1 216 ? 6.398 13.981 -42.757 1.00 54.12 216 ASN A O 1
ATOM 1751 N N . GLU A 1 217 ? 5.790 13.104 -44.719 1.00 62.19 217 GLU A N 1
ATOM 1752 C CA . GLU A 1 217 ? 4.431 12.732 -44.309 1.00 62.19 217 GLU A CA 1
ATOM 1753 C C . GLU A 1 217 ? 4.292 11.245 -43.943 1.00 62.19 217 GLU A C 1
ATOM 1755 O O . GLU A 1 217 ? 3.295 10.848 -43.335 1.00 62.19 217 GLU A O 1
ATOM 1760 N N . LEU A 1 218 ? 5.287 10.406 -44.265 1.00 71.62 218 LEU A N 1
ATOM 1761 C CA . LEU A 1 218 ? 5.214 8.968 -44.002 1.00 71.62 218 LEU A CA 1
ATOM 1762 C C . LEU A 1 218 ? 5.420 8.675 -42.513 1.00 71.62 218 LEU A C 1
ATOM 1764 O O . LEU A 1 218 ? 6.528 8.762 -41.973 1.00 71.62 218 LEU A O 1
ATOM 1768 N N . ARG A 1 219 ? 4.330 8.289 -41.845 1.00 81.88 219 ARG A N 1
ATOM 1769 C CA . ARG A 1 219 ? 4.347 7.916 -40.429 1.00 81.88 219 ARG A CA 1
ATOM 1770 C C . ARG A 1 219 ? 4.977 6.544 -40.247 1.00 81.88 219 ARG A C 1
ATOM 1772 O O . ARG A 1 219 ? 4.505 5.571 -40.836 1.00 81.88 219 ARG A O 1
ATOM 1779 N N . LEU A 1 220 ? 5.968 6.436 -39.356 1.00 82.06 220 LEU A N 1
ATOM 1780 C CA . LEU A 1 220 ? 6.671 5.173 -39.095 1.00 82.06 220 LEU A CA 1
ATOM 1781 C C . LEU A 1 220 ? 5.694 4.039 -38.742 1.00 82.06 220 LEU A C 1
ATOM 1783 O O . LEU A 1 220 ? 5.840 2.919 -39.218 1.00 82.06 220 LEU A O 1
ATOM 1787 N N . GLN A 1 221 ? 4.658 4.339 -37.959 1.00 78.94 221 GLN A N 1
ATOM 1788 C CA . GLN A 1 221 ? 3.650 3.362 -37.541 1.00 78.94 221 GLN A CA 1
ATOM 1789 C C . GLN A 1 221 ? 2.820 2.778 -38.692 1.00 78.94 221 GLN A C 1
ATOM 1791 O O . GLN A 1 221 ? 2.348 1.654 -38.572 1.00 78.94 221 GLN A O 1
ATOM 1796 N N . GLN A 1 222 ? 2.636 3.514 -39.793 1.00 79.88 222 GLN A N 1
ATOM 1797 C CA . GLN A 1 222 ? 1.839 3.053 -40.937 1.00 79.88 222 GLN A CA 1
ATOM 1798 C C . GLN A 1 222 ? 2.613 2.087 -41.840 1.00 79.88 222 GLN A C 1
ATOM 1800 O O . GLN A 1 222 ? 2.007 1.311 -42.571 1.00 79.88 222 GLN A O 1
ATOM 1805 N N . VAL A 1 223 ? 3.944 2.137 -41.787 1.00 82.75 223 VAL A N 1
ATOM 1806 C CA . VAL A 1 223 ? 4.837 1.367 -42.666 1.00 82.75 223 VAL A CA 1
ATOM 1807 C C . VAL A 1 223 ? 5.672 0.334 -41.907 1.00 82.75 223 VAL A C 1
ATOM 1809 O 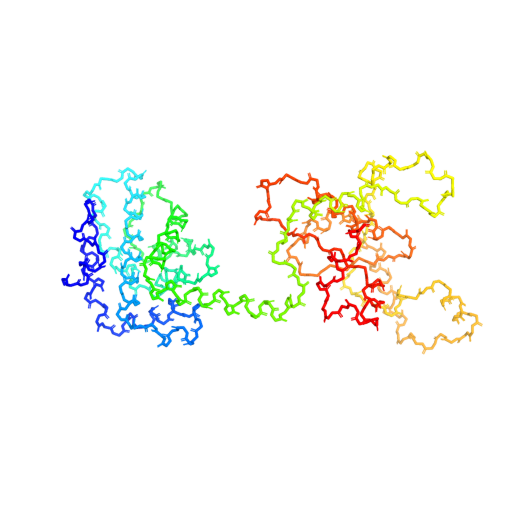O . VAL A 1 223 ? 6.449 -0.402 -42.514 1.00 82.75 223 VAL A O 1
ATOM 1812 N N . PHE A 1 224 ? 5.543 0.272 -40.579 1.00 86.50 224 PHE A N 1
ATOM 1813 C CA . PHE A 1 224 ? 6.321 -0.640 -39.752 1.00 86.50 224 PHE A CA 1
ATOM 1814 C C . PHE A 1 224 ? 5.879 -2.092 -39.953 1.00 86.50 224 PHE A C 1
ATOM 1816 O O . PHE A 1 224 ? 4.720 -2.446 -39.746 1.00 86.50 224 PHE A O 1
ATOM 1823 N N . ILE A 1 225 ? 6.845 -2.951 -40.277 1.00 85.94 225 ILE A N 1
ATOM 1824 C CA . ILE A 1 225 ? 6.669 -4.400 -40.358 1.00 85.94 225 ILE A CA 1
ATOM 1825 C C . ILE A 1 225 ? 7.495 -5.028 -39.237 1.00 85.94 225 ILE A C 1
ATOM 1827 O O . ILE A 1 225 ? 8.709 -4.820 -39.159 1.00 85.94 225 ILE A O 1
ATOM 1831 N N . ALA A 1 226 ? 6.834 -5.789 -38.362 1.00 86.38 226 ALA A N 1
ATOM 1832 C CA . ALA A 1 226 ? 7.495 -6.466 -37.253 1.00 86.38 226 ALA A CA 1
ATOM 1833 C C . ALA A 1 226 ? 8.524 -7.478 -37.771 1.00 86.38 226 ALA A C 1
ATOM 1835 O O . ALA A 1 226 ? 8.214 -8.329 -38.607 1.00 86.38 226 ALA A O 1
ATOM 1836 N N . GLN A 1 227 ? 9.755 -7.386 -37.267 1.00 87.00 227 GLN A N 1
ATOM 1837 C CA . GLN A 1 227 ? 10.819 -8.301 -37.652 1.00 87.00 227 GLN A CA 1
ATOM 1838 C C . GLN A 1 227 ? 10.609 -9.676 -37.018 1.00 87.00 227 GLN A C 1
ATOM 1840 O O . GLN A 1 227 ? 10.150 -9.812 -35.881 1.00 87.00 227 GLN A O 1
ATOM 1845 N N . ASN A 1 228 ? 11.025 -10.693 -37.760 1.00 88.56 228 ASN A N 1
ATOM 1846 C CA . ASN A 1 228 ? 11.077 -12.065 -37.295 1.00 88.56 228 ASN A CA 1
ATOM 1847 C C . ASN A 1 228 ? 12.416 -12.333 -36.602 1.00 88.56 228 ASN A C 1
ATOM 1849 O O . ASN A 1 228 ? 13.476 -11.999 -37.130 1.00 88.56 228 ASN A O 1
ATOM 1853 N N . VAL A 1 229 ? 12.366 -12.947 -35.425 1.00 86.19 229 VAL A N 1
ATOM 1854 C CA . VAL A 1 229 ? 13.521 -13.220 -34.564 1.00 86.19 229 VAL A CA 1
ATOM 1855 C C . VAL A 1 229 ? 13.522 -14.674 -34.102 1.00 86.19 229 VAL A C 1
ATOM 1857 O O . VAL A 1 229 ? 12.506 -15.368 -34.162 1.00 86.19 229 VAL A O 1
ATOM 1860 N N . ARG A 1 230 ? 14.683 -15.130 -33.625 1.00 83.81 230 ARG A N 1
ATOM 1861 C CA . ARG A 1 230 ? 14.871 -16.437 -32.988 1.00 83.81 230 ARG A CA 1
ATOM 1862 C C . ARG A 1 230 ? 15.402 -16.223 -31.575 1.00 83.81 230 ARG A C 1
ATOM 1864 O O . ARG A 1 230 ? 16.306 -15.410 -31.380 1.00 83.81 230 ARG A O 1
ATOM 1871 N N . GLU A 1 231 ? 14.839 -16.925 -30.595 1.00 78.12 231 GLU A N 1
ATOM 1872 C CA . GLU A 1 231 ? 15.326 -16.873 -29.210 1.00 78.12 231 GLU A CA 1
ATOM 1873 C C . GLU A 1 231 ? 16.630 -17.678 -29.103 1.00 78.12 231 GLU A C 1
ATOM 1875 O O . GLU A 1 231 ? 16.697 -18.825 -29.541 1.00 78.12 231 GLU A O 1
ATOM 1880 N N . CYS A 1 232 ? 17.673 -17.070 -28.536 1.00 68.81 232 CYS A N 1
ATOM 1881 C CA . CYS A 1 232 ? 18.969 -17.710 -28.328 1.00 68.81 232 CYS A CA 1
ATOM 1882 C C . CYS A 1 232 ? 19.267 -17.795 -26.827 1.00 68.81 232 CYS A C 1
ATOM 1884 O O . CYS A 1 232 ? 19.162 -16.800 -26.112 1.00 68.81 232 CYS A O 1
ATOM 1886 N N . VAL A 1 233 ? 19.625 -18.989 -26.349 1.00 59.03 233 VAL A N 1
ATOM 1887 C CA . VAL A 1 233 ? 19.781 -19.291 -24.913 1.00 59.03 233 VAL A CA 1
ATOM 1888 C C . VAL A 1 233 ? 21.183 -18.948 -24.389 1.00 59.03 233 VAL A C 1
ATOM 1890 O O . VAL A 1 233 ? 21.349 -18.707 -23.196 1.00 59.03 233 VAL A O 1
ATOM 1893 N N . LYS A 1 234 ? 22.200 -18.885 -25.258 1.00 58.72 234 LYS A N 1
ATOM 1894 C CA . LYS A 1 234 ? 23.579 -18.538 -24.884 1.00 58.72 234 LYS A CA 1
ATOM 1895 C C . LYS A 1 234 ? 24.161 -17.527 -25.867 1.00 58.72 234 LYS A C 1
ATOM 1897 O O . LYS A 1 234 ? 24.267 -17.792 -27.060 1.00 58.72 234 LYS A O 1
ATOM 1902 N N . ILE A 1 235 ? 24.533 -16.361 -25.347 1.00 52.09 235 ILE A N 1
ATOM 1903 C CA . ILE A 1 235 ? 25.210 -15.310 -26.105 1.00 52.09 235 ILE A CA 1
ATOM 1904 C C . ILE A 1 235 ? 26.688 -15.708 -26.204 1.00 52.09 235 ILE A C 1
ATOM 1906 O O . ILE A 1 235 ? 27.338 -15.898 -25.180 1.00 52.09 235 ILE A O 1
ATOM 1910 N N . LEU A 1 236 ? 27.221 -15.820 -27.421 1.00 52.75 236 LEU A N 1
ATOM 1911 C CA . LEU A 1 236 ? 28.660 -15.765 -27.700 1.00 52.75 236 LEU A CA 1
ATOM 1912 C C . LEU A 1 236 ? 28.943 -14.381 -28.311 1.00 52.75 236 LEU A C 1
ATOM 1914 O O . LEU A 1 236 ? 28.891 -14.250 -29.536 1.00 52.75 236 LEU A O 1
ATOM 1918 N N . PRO A 1 237 ? 29.199 -13.332 -27.501 1.00 42.50 237 PRO A N 1
ATOM 1919 C CA . PRO A 1 237 ? 29.371 -11.965 -28.007 1.00 42.50 237 PRO A CA 1
ATOM 1920 C C . PRO A 1 237 ? 30.500 -11.883 -29.046 1.00 42.50 237 PRO A C 1
ATOM 1922 O O . PRO A 1 237 ? 30.368 -11.267 -30.099 1.00 42.50 237 PRO A O 1
ATOM 1925 N N . HIS A 1 238 ? 31.585 -12.625 -28.812 1.00 44.22 238 HIS A N 1
ATOM 1926 C CA . HIS A 1 238 ? 32.826 -12.538 -29.587 1.00 44.22 238 HIS A CA 1
ATOM 1927 C C . HIS A 1 238 ? 32.757 -13.116 -31.012 1.00 44.22 238 HIS A C 1
ATOM 1929 O O . HIS A 1 238 ? 33.649 -12.846 -31.821 1.00 44.22 238 HIS A O 1
ATOM 1935 N N . VAL A 1 239 ? 31.721 -13.901 -31.330 1.00 49.78 239 VAL A N 1
ATOM 1936 C CA . VAL A 1 239 ? 31.567 -14.564 -32.639 1.00 49.78 239 VAL A CA 1
ATOM 1937 C C . VAL A 1 239 ? 30.706 -13.728 -33.593 1.00 49.78 239 VAL A C 1
ATOM 1939 O O . VAL A 1 239 ? 30.992 -13.673 -34.786 1.00 49.78 239 VAL A O 1
ATOM 1942 N N . PHE A 1 240 ? 29.692 -13.027 -33.075 1.00 45.12 240 PHE A N 1
ATOM 1943 C CA . PHE A 1 240 ? 28.685 -12.335 -33.893 1.00 45.12 240 PHE A CA 1
ATOM 1944 C C . PHE A 1 240 ? 28.817 -10.804 -33.921 1.00 45.12 240 PHE A C 1
ATOM 1946 O O . PHE A 1 240 ? 28.192 -10.162 -34.759 1.00 45.12 240 PHE A O 1
ATOM 1953 N N . GLU A 1 241 ? 29.650 -10.200 -33.070 1.00 45.38 241 GLU A N 1
ATOM 1954 C CA . GLU A 1 241 ? 29.912 -8.747 -33.083 1.00 45.38 241 GLU A CA 1
ATOM 1955 C C . GLU A 1 241 ? 30.944 -8.307 -34.143 1.00 45.38 241 GLU A C 1
ATOM 1957 O O . GLU A 1 241 ? 31.277 -7.126 -34.246 1.00 45.38 241 GLU A O 1
ATOM 1962 N N . ARG A 1 242 ? 31.464 -9.233 -34.959 1.00 53.81 242 ARG A N 1
ATOM 1963 C CA . ARG A 1 242 ? 32.470 -8.920 -35.985 1.00 53.81 242 ARG A CA 1
ATOM 1964 C C . ARG A 1 242 ? 31.791 -8.379 -37.243 1.00 53.81 242 ARG A C 1
ATOM 1966 O O . ARG A 1 242 ? 30.942 -9.049 -37.827 1.00 53.81 242 ARG A O 1
ATOM 1973 N N . SER A 1 243 ? 32.185 -7.189 -37.699 1.00 51.09 243 SER A N 1
ATOM 1974 C CA . SER A 1 243 ? 31.723 -6.667 -38.991 1.00 51.09 243 SER A CA 1
ATOM 1975 C C . SER A 1 243 ? 32.140 -7.610 -40.132 1.00 51.09 243 SER A C 1
ATOM 1977 O O . SER A 1 243 ? 33.196 -8.246 -40.069 1.00 51.09 243 SER A O 1
ATOM 1979 N N . LYS A 1 244 ? 31.338 -7.691 -41.206 1.00 56.88 244 LYS A N 1
ATOM 1980 C CA . LYS A 1 244 ? 31.670 -8.502 -42.399 1.00 56.88 244 LYS A CA 1
ATOM 1981 C C . LYS A 1 244 ? 33.031 -8.123 -43.001 1.00 56.88 244 LYS A C 1
ATOM 1983 O O . LYS A 1 244 ? 33.732 -8.973 -43.534 1.00 56.88 244 LYS A O 1
ATOM 1988 N N . GLU A 1 245 ? 33.424 -6.859 -42.867 1.00 50.66 245 GLU A N 1
ATOM 1989 C CA . GLU A 1 245 ? 34.728 -6.339 -43.292 1.00 50.66 245 GLU A CA 1
ATOM 1990 C C . GLU A 1 245 ? 35.879 -6.896 -42.445 1.00 50.66 245 GLU A C 1
ATOM 1992 O O . GLU A 1 245 ? 36.916 -7.269 -42.988 1.00 50.66 245 GLU A O 1
ATOM 1997 N N . TYR A 1 246 ? 35.683 -7.033 -41.131 1.00 52.16 246 TYR A N 1
ATOM 1998 C CA . TYR A 1 246 ? 36.675 -7.622 -40.232 1.00 52.16 246 TYR A CA 1
ATOM 1999 C C . TYR A 1 246 ? 36.802 -9.139 -40.428 1.00 52.16 246 TYR A C 1
ATOM 2001 O O . TYR A 1 246 ? 37.905 -9.677 -40.401 1.00 52.16 246 TYR A O 1
ATOM 2009 N N . GLN A 1 247 ? 35.690 -9.829 -40.707 1.00 57.97 247 GLN A N 1
ATOM 2010 C CA . GLN A 1 247 ? 35.709 -11.243 -41.107 1.00 57.97 247 GLN A CA 1
ATOM 2011 C C . GLN A 1 247 ? 36.478 -11.442 -42.420 1.00 57.97 247 GLN A C 1
ATOM 2013 O O . GLN A 1 247 ? 37.294 -12.353 -42.533 1.00 57.97 247 GLN A O 1
ATOM 2018 N N . LYS A 1 248 ? 36.271 -10.552 -43.398 1.00 57.56 248 LYS A N 1
ATOM 2019 C CA . LYS A 1 248 ? 36.991 -10.579 -44.674 1.00 57.56 248 LYS A CA 1
ATOM 2020 C C . LYS A 1 248 ? 38.494 -10.335 -44.488 1.00 57.56 248 LYS A C 1
ATOM 2022 O O . LYS A 1 248 ? 39.294 -11.099 -45.013 1.00 57.56 248 LYS A O 1
ATOM 2027 N N . TYR A 1 249 ? 38.868 -9.356 -43.664 1.00 56.25 249 TYR A N 1
ATOM 2028 C CA . TYR A 1 249 ? 40.260 -9.082 -43.294 1.00 56.25 249 TYR A CA 1
ATOM 2029 C C . TYR A 1 249 ? 40.950 -10.284 -42.623 1.00 56.25 249 TYR A C 1
ATOM 2031 O O . TYR A 1 249 ? 42.104 -10.584 -42.925 1.00 56.25 249 TYR A O 1
ATOM 2039 N N . LEU A 1 250 ? 40.263 -11.004 -41.732 1.00 55.16 250 LEU A N 1
ATOM 2040 C CA . LEU A 1 250 ? 40.812 -12.195 -41.070 1.00 55.16 250 LEU A CA 1
ATOM 2041 C C . LEU A 1 250 ? 41.008 -13.366 -42.046 1.00 55.16 250 LEU A C 1
ATOM 2043 O O . LEU A 1 250 ? 42.065 -13.997 -42.017 1.00 55.16 250 LEU A O 1
ATOM 2047 N N . ASN A 1 251 ? 40.053 -13.584 -42.956 1.00 60.19 251 ASN A N 1
ATOM 2048 C CA . ASN A 1 251 ? 40.161 -14.585 -44.024 1.00 60.19 251 ASN A CA 1
ATOM 2049 C C . ASN A 1 251 ? 41.326 -14.285 -44.982 1.00 60.19 251 ASN A C 1
ATOM 2051 O O . ASN A 1 251 ? 42.010 -15.198 -45.433 1.00 60.19 251 ASN A O 1
ATOM 2055 N N . GLU A 1 252 ? 41.568 -13.005 -45.278 1.00 62.47 252 GLU A N 1
ATOM 2056 C CA . GLU A 1 252 ? 42.649 -12.554 -46.164 1.00 62.47 252 GLU A CA 1
ATOM 2057 C C . GLU A 1 252 ? 44.030 -12.568 -45.481 1.00 62.47 252 GLU A C 1
ATOM 2059 O O . GLU A 1 252 ? 45.044 -12.754 -46.150 1.00 62.47 252 GLU A O 1
ATOM 2064 N N . THR A 1 253 ? 44.092 -12.395 -44.155 1.00 58.66 253 THR A N 1
ATOM 2065 C CA . THR A 1 253 ? 45.355 -12.334 -43.388 1.00 58.66 253 THR A CA 1
ATOM 2066 C C . THR A 1 253 ? 45.731 -13.637 -42.678 1.00 58.66 253 THR A C 1
ATOM 2068 O O . THR A 1 253 ? 46.812 -13.716 -42.093 1.00 58.66 253 THR A O 1
ATOM 2071 N N . GLY A 1 254 ? 44.868 -14.659 -42.711 1.00 53.47 254 GLY A N 1
ATOM 2072 C CA . GLY A 1 254 ? 45.126 -15.987 -42.142 1.00 53.47 254 GLY A CA 1
ATOM 2073 C C . GLY A 1 254 ? 45.255 -16.023 -40.612 1.00 53.47 254 GLY A C 1
ATOM 2074 O O . GLY A 1 254 ? 45.729 -17.013 -40.060 1.00 53.47 254 GLY A O 1
ATOM 2075 N N . LYS A 1 255 ? 44.850 -14.961 -39.902 1.00 49.56 255 LYS A N 1
ATOM 2076 C CA . LYS A 1 255 ? 44.925 -14.845 -38.432 1.00 49.56 255 LYS A CA 1
ATOM 2077 C C . LYS A 1 255 ? 43.687 -15.417 -37.731 1.00 49.56 255 LYS A C 1
ATOM 2079 O O . LYS A 1 255 ? 43.143 -14.808 -36.815 1.00 49.56 255 LYS A O 1
ATOM 2084 N N . ASP A 1 256 ? 43.255 -16.604 -38.136 1.00 50.78 256 ASP A N 1
ATOM 2085 C CA . ASP A 1 256 ? 42.062 -17.277 -37.603 1.00 50.78 256 ASP A CA 1
ATOM 2086 C C . ASP A 1 256 ? 42.381 -18.113 -36.340 1.00 50.78 256 ASP A C 1
ATOM 2088 O O . ASP A 1 256 ? 41.984 -19.264 -36.188 1.00 50.78 256 ASP A O 1
ATOM 2092 N N . ALA A 1 257 ? 43.179 -17.549 -35.426 1.00 47.81 257 ALA A N 1
ATOM 2093 C CA . ALA A 1 257 ? 43.791 -18.271 -34.305 1.00 47.81 257 ALA A CA 1
ATOM 2094 C C . ALA A 1 257 ? 43.119 -18.029 -32.937 1.00 47.81 257 ALA A C 1
ATOM 2096 O O . ALA A 1 257 ? 43.778 -18.125 -31.905 1.00 47.81 257 ALA A O 1
ATOM 2097 N N . GLU A 1 258 ? 41.813 -17.746 -32.897 1.00 49.97 258 GLU A N 1
ATOM 2098 C CA . GLU A 1 258 ? 41.047 -17.661 -31.637 1.00 49.97 258 GLU A CA 1
ATOM 2099 C C . GLU A 1 258 ? 39.655 -18.312 -31.737 1.00 49.97 258 GLU A C 1
ATOM 2101 O O . GLU A 1 258 ? 38.640 -17.733 -31.353 1.00 49.97 258 GLU A O 1
ATOM 2106 N N . ILE A 1 259 ? 39.587 -19.548 -32.236 1.00 50.75 259 ILE A N 1
ATOM 2107 C CA . ILE A 1 259 ? 38.403 -20.407 -32.089 1.00 50.75 259 ILE A CA 1
ATOM 2108 C C . ILE A 1 259 ? 38.837 -21.648 -31.311 1.00 50.75 259 ILE A C 1
ATOM 2110 O O . ILE A 1 259 ? 39.417 -22.573 -31.870 1.00 50.75 259 ILE A O 1
ATOM 2114 N N . LYS A 1 260 ? 38.617 -21.649 -29.991 1.00 52.06 260 LYS A N 1
ATOM 2115 C CA . LYS A 1 260 ? 39.062 -22.743 -29.111 1.00 52.06 260 LYS A CA 1
ATOM 2116 C C . LYS A 1 260 ? 38.183 -23.998 -29.143 1.00 52.06 260 LYS A C 1
ATOM 2118 O O . LYS A 1 260 ? 38.620 -25.001 -28.595 1.00 52.06 260 LYS A O 1
ATOM 2123 N N . ASP A 1 261 ? 37.014 -23.994 -29.791 1.00 56.66 261 ASP A N 1
ATOM 2124 C CA . ASP A 1 261 ? 36.244 -25.231 -29.991 1.00 56.66 261 ASP A CA 1
ATOM 2125 C C . ASP A 1 261 ? 35.255 -25.133 -31.171 1.00 56.66 261 ASP A C 1
ATOM 2127 O O . ASP A 1 261 ? 34.173 -24.552 -31.072 1.00 56.66 261 ASP A O 1
ATOM 2131 N N . ILE A 1 262 ? 35.636 -25.690 -32.323 1.00 58.56 262 ILE A N 1
ATOM 2132 C CA . ILE A 1 262 ? 34.813 -25.716 -33.548 1.00 58.56 262 ILE A CA 1
ATOM 2133 C C . ILE A 1 262 ? 33.528 -26.537 -33.327 1.00 58.56 262 ILE A C 1
ATOM 2135 O O . ILE A 1 262 ? 32.465 -26.173 -33.829 1.00 58.56 262 ILE A O 1
ATOM 2139 N N . ASN A 1 263 ? 33.590 -27.587 -32.500 1.00 59.47 263 ASN A N 1
ATOM 2140 C CA . ASN A 1 263 ? 32.451 -28.469 -32.237 1.00 59.47 263 ASN A CA 1
ATOM 2141 C C . ASN A 1 263 ? 31.351 -27.778 -31.417 1.00 59.47 263 ASN A C 1
ATOM 2143 O O . ASN A 1 263 ? 30.165 -28.068 -31.591 1.00 59.47 263 ASN A O 1
ATOM 2147 N N . GLU A 1 264 ? 31.714 -26.864 -30.512 1.00 60.22 264 GLU A N 1
ATOM 2148 C CA . GLU A 1 264 ? 30.726 -26.062 -29.789 1.00 60.22 264 GLU A CA 1
ATOM 2149 C C . GLU A 1 264 ? 30.023 -25.072 -30.722 1.00 60.22 264 GLU A C 1
ATOM 2151 O O . GLU A 1 264 ? 28.799 -24.949 -30.664 1.00 60.22 264 GLU A O 1
ATOM 2156 N N . LEU A 1 265 ? 30.762 -24.420 -31.627 1.00 61.38 265 LEU A N 1
ATOM 2157 C CA . LEU A 1 265 ? 30.184 -23.500 -32.611 1.00 61.38 265 LEU A CA 1
ATOM 2158 C C . LEU A 1 265 ? 29.166 -24.188 -33.524 1.00 61.38 265 LEU A C 1
ATOM 2160 O O . LEU A 1 265 ? 28.086 -23.638 -33.738 1.00 61.38 265 LEU A O 1
ATOM 2164 N N . GLU A 1 266 ? 29.464 -25.392 -34.014 1.00 65.00 266 GLU A N 1
ATOM 2165 C CA . GLU A 1 266 ? 28.532 -26.171 -34.839 1.00 65.00 266 GLU A CA 1
ATOM 2166 C C . GLU A 1 266 ? 27.243 -26.517 -34.081 1.00 65.00 266 GLU A C 1
ATOM 2168 O O . GLU A 1 266 ? 26.138 -26.383 -34.617 1.00 65.00 266 GLU A O 1
ATOM 2173 N N . ARG A 1 267 ? 27.355 -26.893 -32.800 1.00 66.50 267 ARG A N 1
ATOM 2174 C CA . ARG A 1 267 ? 26.189 -27.150 -31.937 1.00 66.50 267 ARG A CA 1
ATOM 2175 C C . ARG A 1 267 ? 25.348 -25.891 -31.736 1.00 66.50 267 ARG A C 1
ATOM 2177 O O . ARG A 1 267 ? 24.121 -25.964 -31.818 1.00 66.50 267 ARG A O 1
ATOM 2184 N N . TYR A 1 268 ? 25.984 -24.738 -31.517 1.00 68.31 268 TYR A N 1
ATOM 2185 C CA . TYR A 1 268 ? 25.280 -23.462 -31.386 1.00 68.31 268 TYR A CA 1
ATOM 2186 C C . TYR A 1 268 ? 24.584 -23.055 -32.685 1.00 68.31 268 TYR A C 1
ATOM 2188 O O . TYR A 1 268 ? 23.401 -22.715 -32.651 1.00 68.31 268 TYR A O 1
ATOM 2196 N N . GLN A 1 269 ? 25.269 -23.152 -33.827 1.00 66.12 269 GLN A N 1
ATOM 2197 C CA . GLN A 1 269 ? 24.686 -22.862 -35.139 1.00 66.12 269 GLN A CA 1
ATOM 2198 C C . GLN A 1 269 ? 23.470 -23.745 -35.420 1.00 66.12 269 GLN A C 1
ATOM 2200 O O . GLN A 1 269 ? 22.417 -23.231 -35.797 1.00 66.12 269 GLN A O 1
ATOM 2205 N N . LYS A 1 270 ? 23.577 -25.053 -35.160 1.00 70.12 270 LYS A N 1
ATOM 2206 C CA . LYS A 1 270 ? 22.461 -25.989 -35.324 1.00 70.12 270 LYS A CA 1
ATOM 2207 C C . LYS A 1 270 ? 21.274 -25.615 -34.432 1.00 70.12 270 LYS A C 1
ATOM 2209 O O . LYS A 1 270 ? 20.162 -25.476 -34.933 1.00 70.12 270 LYS A O 1
ATOM 2214 N N . SER A 1 271 ? 21.521 -25.337 -33.149 1.00 71.56 271 SER A N 1
ATOM 2215 C CA . SER A 1 271 ? 20.464 -24.919 -32.215 1.00 71.56 271 SER A CA 1
ATOM 2216 C C . SER A 1 271 ? 19.779 -23.606 -32.620 1.00 71.56 271 SER A C 1
ATOM 2218 O O . SER A 1 271 ? 18.571 -23.458 -32.454 1.00 71.56 271 SER A O 1
ATOM 2220 N N . TYR A 1 272 ? 20.528 -22.661 -33.198 1.00 72.56 272 TYR A N 1
ATOM 2221 C CA . TYR A 1 272 ? 19.997 -21.385 -33.670 1.00 72.56 272 TYR A CA 1
ATOM 2222 C C . TYR A 1 272 ? 19.133 -21.548 -34.928 1.00 72.56 272 TYR A C 1
ATOM 2224 O O . TYR A 1 272 ? 18.078 -20.925 -35.035 1.00 72.56 272 TYR A O 1
ATOM 2232 N N . ILE A 1 273 ? 19.548 -22.398 -35.873 1.00 74.44 273 ILE A N 1
ATOM 2233 C CA . ILE A 1 273 ? 18.794 -22.679 -37.106 1.00 74.44 273 ILE A CA 1
ATOM 2234 C C . ILE A 1 273 ? 17.491 -23.432 -36.800 1.00 74.44 273 ILE A C 1
ATOM 2236 O O . ILE A 1 273 ? 16.469 -23.172 -37.442 1.00 74.44 273 ILE A O 1
ATOM 2240 N N . GLU A 1 274 ? 17.510 -24.328 -35.814 1.00 79.75 274 GLU A N 1
ATOM 2241 C CA . GLU A 1 274 ? 16.347 -25.119 -35.390 1.00 79.75 274 GLU A CA 1
ATOM 2242 C C . GLU A 1 274 ? 15.366 -24.328 -34.500 1.00 79.75 274 GLU A C 1
ATOM 2244 O O . GLU A 1 274 ? 14.197 -24.697 -34.400 1.00 79.75 274 GLU A O 1
ATOM 2249 N N . ALA A 1 275 ? 15.797 -23.219 -33.886 1.00 79.62 275 ALA A N 1
ATOM 2250 C CA . ALA A 1 275 ? 14.945 -22.399 -33.023 1.00 79.62 275 ALA A CA 1
ATOM 2251 C C . ALA A 1 275 ? 13.756 -21.785 -33.791 1.00 79.62 275 ALA A C 1
ATOM 2253 O O . ALA A 1 275 ? 13.943 -21.276 -34.896 1.00 79.62 275 ALA A O 1
ATOM 2254 N N . PRO A 1 276 ? 12.538 -21.748 -33.226 1.00 85.00 276 PRO A N 1
ATOM 2255 C CA . PRO A 1 276 ? 11.361 -21.257 -33.936 1.00 85.00 276 PRO A CA 1
ATOM 2256 C C . PRO A 1 276 ? 11.480 -19.770 -34.292 1.00 85.00 276 PRO A C 1
ATOM 2258 O O . PRO A 1 276 ? 11.929 -18.949 -33.488 1.00 85.00 276 PRO A O 1
ATOM 2261 N N . ILE A 1 277 ? 11.029 -19.422 -35.499 1.00 85.62 277 ILE A N 1
ATOM 2262 C CA . ILE A 1 277 ? 10.905 -18.033 -35.945 1.00 85.62 277 ILE A CA 1
ATOM 2263 C C . ILE A 1 277 ? 9.634 -17.443 -35.331 1.00 85.62 277 ILE A C 1
ATOM 2265 O O . ILE A 1 277 ? 8.548 -17.994 -35.507 1.00 85.62 277 ILE A O 1
ATOM 2269 N N . ARG A 1 278 ? 9.759 -16.318 -34.624 1.00 87.94 278 ARG A N 1
ATOM 2270 C CA . ARG A 1 278 ? 8.631 -15.608 -34.002 1.00 87.94 278 ARG A CA 1
ATOM 2271 C C . ARG A 1 278 ? 8.709 -14.110 -34.275 1.00 87.94 278 ARG A C 1
ATOM 2273 O O . ARG A 1 278 ? 9.792 -13.575 -34.501 1.00 87.94 278 ARG A O 1
ATOM 2280 N N . SER A 1 279 ? 7.571 -13.425 -34.202 1.00 89.94 279 SER A N 1
ATOM 2281 C CA . SER A 1 279 ? 7.533 -11.961 -34.237 1.00 89.94 279 SER A CA 1
ATOM 2282 C C . SER A 1 279 ? 8.226 -11.381 -33.005 1.00 89.94 279 SER A C 1
ATOM 2284 O O . SER A 1 279 ? 7.990 -11.814 -31.873 1.00 89.94 279 SER A O 1
ATOM 2286 N N . VAL A 1 280 ? 9.056 -10.359 -33.210 1.00 88.38 280 VAL A N 1
ATOM 2287 C CA . VAL A 1 280 ? 9.758 -9.670 -32.120 1.00 88.38 280 VAL A CA 1
ATOM 2288 C C . VAL A 1 280 ? 8.797 -9.005 -31.130 1.00 88.38 280 VAL A C 1
ATOM 2290 O O . VAL A 1 280 ? 9.074 -8.965 -29.933 1.00 88.38 280 VAL A O 1
ATOM 2293 N N . ILE A 1 281 ? 7.637 -8.542 -31.605 1.00 87.81 281 ILE A N 1
ATOM 2294 C CA . ILE A 1 281 ? 6.620 -7.893 -30.769 1.00 87.81 281 ILE A CA 1
ATOM 2295 C C . ILE A 1 281 ? 5.999 -8.892 -29.785 1.00 87.81 281 ILE A C 1
ATOM 2297 O O . ILE A 1 281 ? 5.792 -8.554 -28.618 1.00 87.81 281 ILE A O 1
ATOM 2301 N N . ASP A 1 282 ? 5.761 -10.129 -30.221 1.00 87.56 282 ASP A N 1
ATOM 2302 C CA . ASP A 1 282 ? 5.173 -11.172 -29.376 1.00 87.56 282 ASP A CA 1
ATOM 2303 C C . ASP A 1 282 ? 6.125 -11.561 -28.245 1.00 87.56 282 ASP A C 1
ATOM 2305 O O . ASP A 1 282 ? 5.709 -11.664 -27.093 1.00 87.56 282 ASP A O 1
ATOM 2309 N N . ILE A 1 283 ? 7.420 -11.695 -28.554 1.00 85.75 283 ILE A N 1
ATOM 2310 C CA . ILE A 1 283 ? 8.449 -11.996 -27.550 1.00 85.75 283 ILE A CA 1
ATOM 2311 C C . ILE A 1 283 ? 8.551 -10.866 -26.524 1.00 85.75 283 ILE A C 1
ATOM 2313 O O . ILE A 1 283 ? 8.593 -11.132 -25.324 1.00 85.75 283 ILE A O 1
ATOM 2317 N N . ILE A 1 284 ? 8.566 -9.607 -26.970 1.00 85.69 284 ILE A N 1
ATOM 2318 C CA . ILE A 1 284 ? 8.621 -8.453 -26.064 1.00 85.69 284 ILE A CA 1
ATOM 2319 C C . ILE A 1 284 ? 7.399 -8.437 -25.140 1.00 85.69 284 ILE A C 1
ATOM 2321 O O . ILE A 1 284 ? 7.544 -8.202 -23.942 1.00 85.69 284 ILE A O 1
ATOM 2325 N N . ASN A 1 285 ? 6.206 -8.721 -25.670 1.00 83.31 285 ASN A N 1
ATOM 2326 C CA . ASN A 1 285 ? 4.973 -8.750 -24.886 1.00 83.31 285 ASN A CA 1
ATOM 2327 C C . ASN A 1 285 ? 4.924 -9.906 -23.875 1.00 83.31 285 ASN A C 1
ATOM 2329 O O . ASN A 1 285 ? 4.506 -9.687 -22.740 1.00 83.31 285 ASN A O 1
ATOM 2333 N N . GLU A 1 286 ? 5.371 -11.102 -24.259 1.00 82.06 286 GLU A N 1
ATOM 2334 C CA . GLU A 1 286 ? 5.442 -12.281 -23.385 1.00 82.06 286 GLU A CA 1
ATOM 2335 C C . GLU A 1 286 ? 6.464 -12.087 -22.253 1.00 82.06 286 GLU A C 1
ATOM 2337 O O . GLU A 1 286 ? 6.254 -12.511 -21.117 1.00 82.06 286 GLU A O 1
ATOM 2342 N N . LYS A 1 287 ? 7.578 -11.409 -22.547 1.00 77.38 287 LYS A N 1
ATOM 2343 C CA . LYS A 1 287 ? 8.720 -11.257 -21.636 1.00 77.38 287 LYS A CA 1
ATOM 2344 C C . LYS A 1 287 ? 8.722 -9.912 -20.895 1.00 77.38 287 LYS A C 1
ATOM 2346 O O . LYS A 1 287 ? 9.754 -9.546 -20.339 1.00 77.38 287 LYS A O 1
ATOM 2351 N N . LYS A 1 288 ? 7.581 -9.208 -20.818 1.00 67.81 288 LYS A N 1
ATOM 2352 C CA . LYS A 1 288 ? 7.433 -7.909 -20.119 1.00 67.81 288 LYS A CA 1
ATOM 2353 C C . LYS A 1 288 ? 7.915 -7.909 -18.665 1.00 67.81 288 LYS A C 1
ATOM 2355 O O . LYS A 1 288 ? 8.339 -6.870 -18.176 1.00 67.81 288 LYS A O 1
ATOM 2360 N N . ASN A 1 289 ? 7.878 -9.063 -17.999 1.00 64.81 289 ASN A N 1
ATOM 2361 C CA . ASN A 1 289 ? 8.284 -9.219 -16.598 1.00 64.81 289 ASN A CA 1
ATOM 2362 C C . ASN A 1 289 ? 9.776 -9.562 -16.418 1.00 64.81 289 ASN A C 1
ATOM 2364 O O . ASN A 1 289 ? 10.202 -9.846 -15.301 1.00 64.81 289 ASN A O 1
ATOM 2368 N N . ARG A 1 290 ? 10.577 -9.614 -17.493 1.00 71.56 290 ARG A N 1
ATOM 2369 C CA . ARG A 1 290 ? 12.026 -9.847 -17.396 1.00 71.56 290 ARG A CA 1
ATOM 2370 C C . ARG A 1 290 ? 12.777 -8.524 -17.281 1.00 71.56 290 ARG A C 1
ATOM 2372 O O . ARG A 1 290 ? 12.474 -7.573 -17.991 1.00 71.56 290 ARG A O 1
ATOM 2379 N N . ASN A 1 291 ? 13.829 -8.520 -16.465 1.00 72.19 291 ASN A N 1
ATOM 2380 C CA . ASN A 1 291 ? 14.648 -7.327 -16.231 1.00 72.19 291 ASN A CA 1
ATOM 2381 C C . ASN A 1 291 ? 15.506 -6.936 -17.449 1.00 72.19 291 ASN A C 1
ATOM 2383 O O . ASN A 1 291 ? 15.815 -5.762 -17.620 1.00 72.19 291 ASN A O 1
ATOM 2387 N N . TYR A 1 292 ? 15.883 -7.901 -18.300 1.00 78.31 292 TYR A N 1
ATOM 2388 C CA . TYR A 1 292 ? 16.785 -7.668 -19.433 1.00 78.31 292 TYR A CA 1
ATOM 2389 C C . TYR A 1 292 ? 16.375 -8.465 -20.676 1.00 78.31 292 TYR A C 1
ATOM 2391 O O . TYR A 1 292 ? 16.104 -9.666 -20.602 1.00 78.31 292 TYR A O 1
ATOM 2399 N N . LEU A 1 293 ? 16.384 -7.792 -21.830 1.00 83.00 293 LEU A N 1
ATOM 2400 C CA . LEU A 1 293 ? 16.191 -8.376 -23.156 1.00 83.00 293 LEU A CA 1
ATOM 2401 C C . LEU A 1 293 ? 17.215 -7.764 -24.117 1.00 83.00 293 LEU A C 1
ATOM 2403 O O . LEU A 1 293 ? 17.306 -6.543 -24.230 1.00 83.00 293 LEU A O 1
ATOM 2407 N N . VAL A 1 294 ? 17.969 -8.609 -24.821 1.00 83.31 294 VAL A N 1
ATOM 2408 C CA . VAL A 1 294 ? 18.980 -8.178 -25.797 1.00 83.31 294 VAL A CA 1
ATOM 2409 C C . VAL A 1 294 ? 18.527 -8.589 -27.192 1.00 83.31 294 VAL A C 1
ATOM 2411 O O . VAL A 1 294 ? 18.264 -9.764 -27.439 1.00 83.31 294 VAL A O 1
ATOM 2414 N N . ILE A 1 295 ? 18.442 -7.622 -28.107 1.00 84.12 295 ILE A N 1
ATOM 2415 C CA . ILE A 1 295 ? 18.077 -7.857 -29.508 1.00 84.12 295 ILE A CA 1
ATOM 2416 C C . ILE A 1 295 ? 19.340 -7.766 -30.358 1.00 84.12 295 ILE A C 1
ATOM 2418 O O . ILE A 1 295 ? 19.912 -6.689 -30.536 1.00 84.12 295 ILE A O 1
ATOM 2422 N N . LEU A 1 296 ? 19.758 -8.909 -30.893 1.00 81.44 296 LEU A N 1
ATOM 2423 C CA . LEU A 1 296 ? 20.905 -9.026 -31.786 1.00 81.44 296 LEU A CA 1
ATOM 2424 C C . LEU A 1 296 ? 20.442 -9.066 -33.242 1.00 81.44 296 LEU A C 1
ATOM 2426 O O . LEU A 1 296 ? 19.341 -9.512 -33.554 1.00 81.44 296 LEU A O 1
ATOM 2430 N N . GLY A 1 297 ? 21.297 -8.597 -34.142 1.00 78.50 297 GLY A N 1
ATOM 2431 C CA . GLY A 1 297 ? 21.051 -8.657 -35.576 1.00 78.50 297 GLY A CA 1
ATOM 2432 C C . GLY A 1 297 ? 22.084 -7.858 -36.348 1.00 78.50 297 GLY A C 1
ATOM 2433 O O . GLY A 1 297 ? 22.792 -7.029 -35.769 1.00 78.50 297 GLY A O 1
ATOM 2434 N N . ASP A 1 298 ? 22.120 -8.054 -37.657 1.00 74.50 298 ASP A N 1
ATOM 2435 C CA . ASP A 1 298 ? 23.071 -7.380 -38.533 1.00 74.50 298 ASP A CA 1
ATOM 2436 C C . ASP A 1 298 ? 22.906 -5.846 -38.517 1.00 74.50 298 ASP A C 1
ATOM 2438 O O . ASP A 1 298 ? 21.828 -5.311 -38.191 1.00 74.50 298 ASP A O 1
ATOM 2442 N N . PRO A 1 299 ? 23.965 -5.087 -38.849 1.00 75.44 299 PRO A N 1
ATOM 2443 C CA . PRO A 1 299 ? 23.832 -3.677 -39.199 1.00 75.44 299 PRO A CA 1
ATOM 2444 C C . PRO A 1 299 ? 22.745 -3.495 -40.268 1.00 75.44 299 PRO A C 1
ATOM 2446 O O . PRO A 1 299 ? 22.698 -4.236 -41.243 1.00 75.44 299 PRO A O 1
ATOM 2449 N N . GLY A 1 300 ? 21.837 -2.539 -40.067 1.00 73.56 300 GLY A N 1
ATOM 2450 C CA . GLY A 1 300 ? 20.717 -2.308 -40.988 1.00 73.56 300 GLY A CA 1
ATOM 2451 C C . GLY A 1 300 ? 19.485 -3.203 -40.783 1.00 73.56 300 GLY A C 1
ATOM 2452 O O . GLY A 1 300 ? 18.454 -2.921 -41.378 1.00 73.56 300 GLY A O 1
ATOM 2453 N N . ALA A 1 301 ? 19.505 -4.189 -39.875 1.00 80.06 301 ALA A N 1
ATOM 2454 C CA . ALA A 1 301 ? 18.348 -5.060 -39.594 1.00 80.06 301 ALA A CA 1
ATOM 2455 C C . ALA A 1 301 ? 17.137 -4.356 -38.927 1.00 80.06 301 ALA A C 1
ATOM 2457 O O . ALA A 1 301 ? 16.201 -5.013 -38.481 1.00 80.06 301 ALA A O 1
ATOM 2458 N N . GLY A 1 302 ? 17.156 -3.026 -38.794 1.00 81.75 302 GLY A N 1
ATOM 2459 C CA . GLY A 1 302 ? 16.031 -2.258 -38.251 1.00 81.75 302 GLY A CA 1
ATOM 2460 C C . GLY A 1 302 ? 15.900 -2.253 -36.723 1.00 81.75 302 GLY A C 1
ATOM 2461 O O . GLY A 1 302 ? 14.872 -1.825 -36.215 1.00 81.75 302 GLY A O 1
ATOM 2462 N N . LYS A 1 303 ? 16.929 -2.666 -35.964 1.00 87.81 303 LYS A N 1
ATOM 2463 C CA . LYS A 1 303 ? 16.905 -2.674 -34.481 1.00 87.81 303 LYS A CA 1
ATOM 2464 C C . LYS A 1 303 ? 16.533 -1.310 -33.883 1.00 87.81 303 LYS A C 1
ATOM 2466 O O . LYS A 1 303 ? 15.675 -1.223 -33.013 1.00 87.81 303 LYS A O 1
ATOM 2471 N N . SER A 1 304 ? 17.147 -0.236 -34.381 1.00 84.12 304 SER A N 1
ATOM 2472 C CA . SER A 1 304 ? 16.842 1.127 -33.931 1.00 84.12 304 SER A CA 1
ATOM 2473 C C . SER A 1 304 ? 15.414 1.536 -34.295 1.00 84.12 304 SER A C 1
ATOM 2475 O O . SER A 1 304 ? 14.724 2.142 -33.482 1.00 84.12 304 SER A O 1
ATOM 2477 N N . THR A 1 305 ? 14.948 1.153 -35.484 1.00 86.31 305 THR A N 1
ATOM 2478 C CA . THR A 1 305 ? 13.582 1.406 -35.960 1.00 86.31 305 THR A CA 1
ATOM 2479 C C . THR A 1 305 ? 12.541 0.682 -35.106 1.00 86.31 305 THR A C 1
ATOM 2481 O O . THR A 1 305 ? 11.516 1.265 -34.772 1.00 86.31 305 THR A O 1
ATOM 2484 N N . LEU A 1 306 ? 12.821 -0.554 -34.682 1.00 89.06 306 LEU A N 1
ATOM 2485 C CA . LEU A 1 306 ? 11.990 -1.297 -33.733 1.00 89.06 306 LEU A CA 1
ATOM 2486 C C . LEU A 1 306 ? 11.862 -0.553 -32.396 1.00 89.06 306 LEU A C 1
ATOM 2488 O O . LEU A 1 306 ? 10.753 -0.377 -31.897 1.00 89.06 306 LEU A O 1
ATOM 2492 N N . LEU A 1 307 ? 12.974 -0.079 -31.826 1.00 89.12 307 LEU A N 1
ATOM 2493 C CA . LEU A 1 307 ? 12.946 0.672 -30.565 1.00 89.12 307 LEU A CA 1
ATOM 2494 C C . LEU A 1 307 ? 12.154 1.985 -30.691 1.00 89.12 307 LEU A C 1
ATOM 2496 O O . LEU A 1 307 ? 11.379 2.329 -29.800 1.00 89.12 307 LEU A O 1
ATOM 2500 N N . GLN A 1 308 ? 12.303 2.691 -31.814 1.00 88.25 308 GLN A N 1
ATOM 2501 C CA . GLN A 1 308 ? 11.533 3.901 -32.119 1.00 88.25 308 GLN A CA 1
ATOM 2502 C C . GLN A 1 308 ? 10.034 3.605 -32.237 1.00 88.25 308 GLN A C 1
ATOM 2504 O O . GLN A 1 308 ? 9.221 4.319 -31.653 1.00 88.25 308 GLN A O 1
ATOM 2509 N N . PHE A 1 309 ? 9.668 2.524 -32.929 1.00 88.50 309 PHE A N 1
ATOM 2510 C CA . PHE A 1 309 ? 8.282 2.082 -33.059 1.00 88.50 309 PHE A CA 1
ATOM 2511 C C . PHE A 1 309 ? 7.642 1.773 -31.696 1.00 88.50 309 PHE A C 1
ATOM 2513 O O . PHE A 1 309 ? 6.526 2.214 -31.424 1.00 88.50 309 PHE A O 1
ATOM 2520 N N . LEU A 1 310 ? 8.358 1.084 -30.800 1.00 88.25 310 LEU A N 1
ATOM 2521 C CA . LEU A 1 310 ? 7.871 0.791 -29.446 1.00 88.25 310 LEU A CA 1
ATOM 2522 C C . LEU A 1 310 ? 7.631 2.066 -28.628 1.00 88.25 310 LEU A C 1
ATOM 2524 O O . LEU A 1 310 ? 6.598 2.190 -27.969 1.00 88.25 310 LEU A O 1
ATOM 2528 N N . ALA A 1 311 ? 8.553 3.030 -28.695 1.00 88.62 311 ALA A N 1
ATOM 2529 C CA . ALA A 1 311 ? 8.399 4.306 -28.001 1.00 88.62 311 ALA A CA 1
ATOM 2530 C C . ALA A 1 311 ? 7.234 5.141 -28.556 1.00 88.62 311 ALA A C 1
ATOM 2532 O O . ALA A 1 311 ? 6.512 5.773 -27.786 1.00 88.62 311 ALA A O 1
ATOM 2533 N N . LEU A 1 312 ? 7.004 5.112 -29.872 1.00 87.88 312 LEU A N 1
ATOM 2534 C CA . LEU A 1 312 ? 5.857 5.779 -30.494 1.00 87.88 312 LEU A CA 1
ATOM 2535 C C . LEU A 1 312 ? 4.528 5.143 -30.100 1.00 87.88 312 LEU A C 1
ATOM 2537 O O . LEU A 1 312 ? 3.581 5.863 -29.805 1.00 87.88 312 LEU A O 1
ATOM 2541 N N . ASN A 1 313 ? 4.451 3.812 -30.034 1.00 86.38 313 ASN A N 1
ATOM 2542 C CA . ASN A 1 313 ? 3.238 3.134 -29.566 1.00 86.38 313 ASN A CA 1
ATOM 2543 C C . ASN A 1 313 ? 2.873 3.543 -28.137 1.00 86.38 313 ASN A C 1
ATOM 2545 O O . ASN A 1 313 ? 1.696 3.698 -27.818 1.00 86.38 313 ASN A O 1
ATOM 2549 N N . TRP A 1 314 ? 3.878 3.758 -27.287 1.00 86.75 314 TRP A N 1
ATOM 2550 C CA . TRP A 1 314 ? 3.663 4.328 -25.963 1.00 86.75 314 TRP A CA 1
ATOM 2551 C C . TRP A 1 314 ? 3.216 5.795 -26.030 1.00 86.75 314 TRP A C 1
ATOM 2553 O O . TRP A 1 314 ? 2.261 6.171 -25.352 1.00 86.75 314 TRP A O 1
ATOM 2563 N N . ALA A 1 315 ? 3.845 6.621 -26.869 1.00 85.50 315 ALA A N 1
ATOM 2564 C CA . ALA A 1 315 ? 3.472 8.028 -27.014 1.00 85.50 315 ALA A CA 1
ATOM 2565 C C . ALA A 1 315 ? 2.038 8.220 -27.543 1.00 85.50 315 ALA A C 1
ATOM 2567 O O . ALA A 1 315 ? 1.384 9.184 -27.167 1.00 85.50 315 ALA A O 1
ATOM 2568 N N . GLU A 1 316 ? 1.516 7.307 -28.361 1.00 81.25 316 GLU A N 1
ATOM 2569 C CA . GLU A 1 316 ? 0.140 7.350 -28.889 1.00 81.25 316 GLU A CA 1
ATOM 2570 C C . GLU A 1 316 ? -0.923 6.777 -27.931 1.00 81.25 316 GLU A C 1
ATOM 2572 O O . GLU A 1 316 ? -2.124 6.859 -28.197 1.00 81.25 316 GLU A O 1
ATOM 2577 N N . SER A 1 317 ? -0.517 6.184 -26.805 1.00 75.94 317 SER A N 1
ATOM 2578 C CA . SER A 1 317 ? -1.470 5.651 -25.828 1.00 75.94 317 SER A CA 1
ATOM 2579 C C . SER A 1 317 ? -2.236 6.772 -25.094 1.00 75.94 317 SER A C 1
ATOM 2581 O O . SER A 1 317 ? -1.869 7.944 -25.143 1.00 75.94 317 SER A O 1
ATOM 2583 N N . LYS A 1 318 ? -3.383 6.449 -24.473 1.00 66.62 318 LYS A N 1
ATOM 2584 C CA . LYS A 1 318 ? -4.248 7.446 -23.806 1.00 66.62 318 LYS A CA 1
ATOM 2585 C C . LYS A 1 318 ? -3.765 7.764 -22.388 1.00 66.62 318 LYS A C 1
ATOM 2587 O O . LYS A 1 318 ? -3.404 6.859 -21.637 1.00 66.62 318 LYS A O 1
ATOM 2592 N N . LEU A 1 319 ? -3.933 9.031 -21.982 1.00 58.06 319 LEU A N 1
ATOM 2593 C CA . LEU A 1 319 ? -3.524 9.571 -20.673 1.00 58.06 319 LEU A CA 1
ATOM 2594 C C . LEU A 1 319 ? -4.080 8.858 -19.434 1.00 58.06 319 LEU A C 1
ATOM 2596 O O . LEU A 1 319 ? -3.505 8.949 -18.354 1.00 58.06 319 LEU A O 1
ATOM 2600 N N . THR A 1 320 ? -5.169 8.116 -19.587 1.00 49.25 320 THR A N 1
ATOM 2601 C CA . THR A 1 320 ? -5.844 7.401 -18.501 1.00 49.25 320 THR A CA 1
ATOM 2602 C C . THR A 1 320 ? -5.137 6.113 -18.067 1.00 49.25 320 THR A C 1
ATOM 2604 O O . THR A 1 320 ? -5.467 5.585 -17.011 1.00 49.25 320 THR A O 1
ATOM 2607 N N . ASN A 1 321 ? -4.169 5.606 -18.842 1.00 51.56 321 ASN A N 1
ATOM 2608 C CA . ASN A 1 321 ? -3.538 4.297 -18.613 1.00 51.56 321 ASN A CA 1
ATOM 2609 C C . ASN A 1 321 ? -2.123 4.376 -17.993 1.00 51.56 321 ASN A C 1
ATOM 2611 O O . ASN A 1 321 ? -1.452 3.350 -17.878 1.00 51.56 321 ASN A O 1
ATOM 2615 N N . TYR A 1 322 ? -1.648 5.565 -17.599 1.00 51.44 322 TYR A N 1
ATOM 2616 C CA . TYR A 1 322 ? -0.223 5.792 -17.303 1.00 51.44 322 TYR A CA 1
ATOM 2617 C C . TYR A 1 322 ? 0.270 5.393 -15.925 1.00 51.44 322 TYR A C 1
ATOM 2619 O O . TYR A 1 322 ? 1.447 5.075 -15.798 1.00 51.44 322 TYR A O 1
ATOM 2627 N N . PHE A 1 323 ? -0.594 5.342 -14.911 1.00 50.72 323 PHE A N 1
ATOM 2628 C CA . PHE A 1 323 ? -0.155 4.951 -13.566 1.00 50.72 323 PHE A CA 1
ATOM 2629 C C . PHE A 1 323 ? 0.384 3.508 -13.503 1.00 50.72 323 PHE A C 1
ATOM 2631 O O . PHE A 1 323 ? 1.059 3.161 -12.541 1.00 50.72 323 PHE A O 1
ATOM 2638 N N . ASN A 1 324 ? 0.147 2.700 -14.547 1.00 55.09 324 ASN A N 1
ATOM 2639 C CA . ASN A 1 324 ? 0.516 1.286 -14.604 1.00 55.09 324 ASN A CA 1
ATOM 2640 C C . ASN A 1 324 ? 1.382 0.909 -15.829 1.00 55.09 324 ASN A C 1
ATOM 2642 O O . ASN A 1 324 ? 1.566 -0.283 -16.078 1.00 55.09 324 ASN A O 1
ATOM 2646 N N . GLN A 1 325 ? 1.891 1.866 -16.622 1.00 63.28 325 GLN A N 1
ATOM 2647 C CA . GLN A 1 325 ? 2.734 1.567 -17.795 1.00 63.28 325 GLN A CA 1
ATOM 2648 C C . GLN A 1 325 ? 4.155 2.132 -17.647 1.00 63.28 325 GLN A C 1
ATOM 2650 O O . GLN A 1 325 ? 4.304 3.302 -17.294 1.00 63.28 325 GLN A O 1
ATOM 2655 N N . PRO A 1 326 ? 5.206 1.346 -17.952 1.00 74.38 326 PRO A N 1
ATOM 2656 C CA . PRO A 1 326 ? 6.582 1.827 -17.890 1.00 74.38 326 PRO A CA 1
ATOM 2657 C C . PRO A 1 326 ? 6.829 2.924 -18.936 1.00 74.38 326 PRO A C 1
ATOM 2659 O O . PRO A 1 326 ? 6.366 2.826 -20.074 1.00 74.38 326 PRO A O 1
ATOM 2662 N N . ILE A 1 327 ? 7.576 3.960 -18.550 1.00 81.75 327 ILE A N 1
ATOM 2663 C CA . ILE A 1 327 ? 7.953 5.072 -19.433 1.00 81.75 327 ILE A CA 1
ATOM 2664 C C . ILE A 1 327 ? 9.164 4.634 -20.277 1.00 81.75 327 ILE A C 1
ATOM 2666 O O . ILE A 1 327 ? 10.195 4.273 -19.703 1.00 81.75 327 ILE A O 1
ATOM 2670 N N . PRO A 1 328 ? 9.085 4.646 -21.621 1.00 83.94 328 PRO A N 1
ATOM 2671 C CA . PRO A 1 328 ? 10.193 4.241 -22.472 1.00 83.94 328 PRO A CA 1
ATOM 2672 C C . PRO A 1 328 ? 11.283 5.311 -22.466 1.00 83.94 328 PRO A C 1
ATOM 2674 O O . PRO A 1 328 ? 11.012 6.475 -22.744 1.00 83.94 328 PRO A O 1
ATOM 2677 N N . ILE A 1 329 ? 12.528 4.902 -22.221 1.00 83.56 329 ILE A N 1
ATOM 2678 C CA . ILE A 1 329 ? 13.709 5.764 -22.336 1.00 83.56 329 ILE A CA 1
ATOM 2679 C C . ILE A 1 329 ? 14.603 5.200 -23.440 1.00 83.56 329 ILE A C 1
ATOM 2681 O O . ILE A 1 329 ? 15.134 4.096 -23.336 1.00 83.56 329 ILE A O 1
ATOM 2685 N N . LEU A 1 330 ? 14.764 5.969 -24.515 1.00 83.62 330 LEU A N 1
ATOM 2686 C CA . LEU A 1 330 ? 15.627 5.626 -25.645 1.00 83.62 330 LEU A CA 1
ATOM 2687 C C . LEU A 1 330 ? 17.011 6.248 -25.454 1.00 83.62 330 LEU A C 1
ATOM 2689 O O . LEU A 1 330 ? 17.154 7.466 -25.559 1.00 83.62 330 LEU A O 1
ATOM 2693 N N . ILE A 1 331 ? 18.025 5.413 -25.222 1.00 80.69 331 ILE A N 1
ATOM 2694 C CA . ILE A 1 331 ? 19.419 5.848 -25.062 1.00 80.69 331 ILE A CA 1
ATOM 2695 C C . ILE A 1 331 ? 20.235 5.370 -26.262 1.00 80.69 331 ILE A C 1
ATOM 2697 O O . ILE A 1 331 ? 20.443 4.175 -26.462 1.00 80.69 331 ILE A O 1
ATOM 2701 N N . GLU A 1 332 ? 20.727 6.312 -27.065 1.00 81.00 332 GLU A N 1
ATOM 2702 C CA . GLU A 1 332 ? 21.659 6.006 -28.147 1.00 81.00 332 GLU A CA 1
ATOM 2703 C C . GLU A 1 332 ? 23.093 6.030 -27.605 1.00 81.00 332 GLU A C 1
ATOM 2705 O O . GLU A 1 332 ? 23.664 7.096 -27.364 1.00 81.00 332 GLU A O 1
ATOM 2710 N N . LEU A 1 333 ? 23.692 4.849 -27.432 1.00 77.88 333 LEU A N 1
ATOM 2711 C CA . LEU A 1 333 ? 24.992 4.698 -26.767 1.00 77.88 333 LEU A CA 1
ATOM 2712 C C . LEU A 1 333 ? 26.123 5.497 -27.434 1.00 77.88 333 LEU A C 1
ATOM 2714 O O . LEU A 1 333 ? 26.993 6.012 -26.739 1.00 77.88 333 LEU A O 1
ATOM 2718 N N . ARG A 1 334 ? 26.099 5.660 -28.765 1.00 70.19 334 ARG A N 1
ATOM 2719 C CA . ARG A 1 334 ? 27.094 6.466 -29.494 1.00 70.19 334 ARG A CA 1
ATOM 2720 C C . ARG A 1 334 ? 27.015 7.946 -29.115 1.00 70.19 334 ARG A C 1
ATOM 2722 O O . ARG A 1 334 ? 28.035 8.568 -28.821 1.00 70.19 334 ARG A O 1
ATOM 2729 N N . THR A 1 335 ? 25.806 8.502 -29.127 1.00 69.19 335 THR A N 1
ATOM 2730 C CA . THR A 1 335 ? 25.540 9.893 -28.744 1.00 69.19 335 THR A CA 1
ATOM 2731 C C . THR A 1 335 ? 25.858 10.117 -27.267 1.00 69.19 335 THR A C 1
ATOM 2733 O O . THR A 1 335 ? 26.508 11.108 -26.932 1.00 69.19 335 THR A O 1
ATOM 2736 N N . TYR A 1 336 ? 25.494 9.161 -26.409 1.00 66.69 336 TYR A N 1
ATOM 2737 C CA . TYR A 1 336 ? 25.823 9.181 -24.986 1.00 66.69 336 TYR A CA 1
ATOM 2738 C C . TYR A 1 336 ? 27.338 9.195 -24.737 1.00 66.69 336 TYR A C 1
ATOM 2740 O O . TYR A 1 336 ? 27.835 10.085 -24.053 1.00 66.69 336 TYR A O 1
ATOM 2748 N N . ALA A 1 337 ? 28.089 8.268 -25.342 1.00 71.44 337 ALA A N 1
ATOM 2749 C CA . ALA A 1 337 ? 29.539 8.175 -25.173 1.00 71.44 337 ALA A CA 1
ATOM 2750 C C . ALA A 1 337 ? 30.263 9.458 -25.617 1.00 71.44 337 ALA A C 1
ATOM 2752 O O . ALA A 1 337 ? 31.195 9.906 -24.951 1.00 71.44 337 ALA A O 1
ATOM 2753 N N . ARG A 1 338 ? 29.806 10.093 -26.708 1.00 71.31 338 ARG A N 1
ATOM 2754 C CA . ARG A 1 338 ? 30.346 11.385 -27.159 1.00 71.31 338 ARG A CA 1
ATOM 2755 C C . ARG A 1 338 ? 30.109 12.492 -26.125 1.00 71.31 338 ARG A C 1
ATOM 2757 O O . ARG A 1 338 ? 31.056 13.164 -25.737 1.00 71.31 338 ARG A O 1
ATOM 2764 N N . GLN A 1 339 ? 28.876 12.644 -25.644 1.00 66.25 339 GLN A N 1
ATOM 2765 C CA . GLN A 1 339 ? 28.519 13.686 -24.669 1.00 66.25 339 GLN A CA 1
ATOM 2766 C C . GLN A 1 339 ? 29.177 13.477 -23.298 1.00 66.25 339 GLN A C 1
ATOM 2768 O O . GLN A 1 339 ? 29.511 14.447 -22.615 1.00 66.25 339 GLN A O 1
ATOM 2773 N N . PHE A 1 340 ? 29.383 12.218 -22.905 1.00 65.00 340 PHE A N 1
ATOM 2774 C CA . PHE A 1 340 ? 30.125 11.855 -21.702 1.00 65.00 340 PHE A CA 1
ATOM 2775 C C . PHE A 1 340 ? 31.596 12.283 -21.807 1.00 65.00 340 PHE A C 1
ATOM 2777 O O . PHE A 1 340 ? 32.109 12.958 -20.914 1.00 65.00 340 PHE A O 1
ATOM 2784 N N . ASN A 1 341 ? 32.252 11.981 -22.932 1.00 67.88 341 ASN A N 1
ATOM 2785 C CA . ASN A 1 341 ? 33.646 12.365 -23.178 1.00 67.88 341 ASN A CA 1
ATOM 2786 C C . ASN A 1 341 ? 33.840 13.889 -23.258 1.00 67.88 341 ASN A C 1
ATOM 2788 O O . ASN A 1 341 ? 34.858 14.408 -22.806 1.00 67.88 341 ASN A O 1
ATOM 2792 N N . GLU A 1 342 ? 32.849 14.614 -23.777 1.00 72.06 342 GLU A N 1
ATOM 2793 C CA . GLU A 1 342 ? 32.844 16.081 -23.855 1.00 72.06 342 GLU A CA 1
ATOM 2794 C C . GLU A 1 342 ? 32.472 16.763 -22.513 1.00 72.06 342 GLU A C 1
ATOM 2796 O O . GLU A 1 342 ? 32.349 17.983 -22.454 1.00 72.06 342 GLU A O 1
ATOM 2801 N N . LYS A 1 343 ? 32.313 16.002 -21.414 1.00 61.41 343 LYS A N 1
ATOM 2802 C CA . LYS A 1 343 ? 31.918 16.474 -20.064 1.00 61.41 343 LYS A CA 1
ATOM 2803 C C . LYS A 1 343 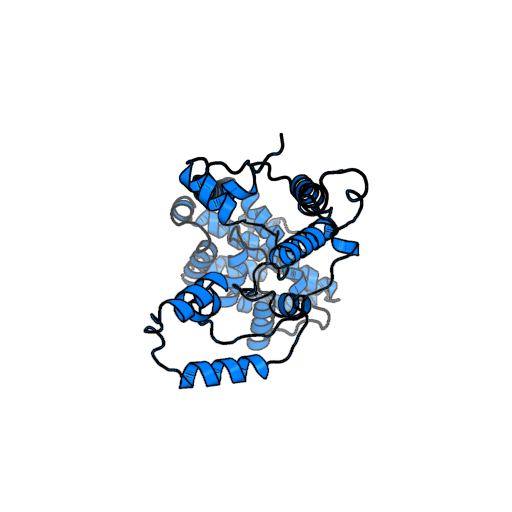? 30.569 17.207 -20.002 1.00 61.41 343 LYS A C 1
ATOM 2805 O O . LYS A 1 343 ? 30.275 17.881 -19.015 1.00 61.41 343 LYS A O 1
ATOM 2810 N N . HIS A 1 344 ? 29.715 17.037 -21.008 1.00 54.56 344 HIS A N 1
ATOM 2811 C CA . HIS A 1 344 ? 28.371 17.619 -21.039 1.00 54.56 344 HIS A CA 1
ATOM 2812 C C . HIS A 1 344 ? 27.330 16.795 -20.261 1.00 54.56 344 HIS A C 1
ATOM 2814 O O . HIS A 1 344 ? 26.183 17.217 -20.137 1.00 54.56 344 HIS A O 1
ATOM 2820 N N . CYS A 1 345 ? 27.699 15.631 -19.715 1.00 50.69 345 CYS A N 1
ATOM 2821 C CA . CYS A 1 345 ? 26.814 14.763 -18.934 1.00 50.69 345 CYS A CA 1
ATOM 2822 C C . CYS A 1 345 ? 27.540 14.210 -17.699 1.00 50.69 345 CYS A C 1
ATOM 2824 O O . CYS A 1 345 ? 28.621 13.642 -17.829 1.00 50.69 345 CYS A O 1
ATOM 2826 N N . LYS A 1 346 ? 26.932 14.336 -16.508 1.00 49.94 346 LYS A N 1
ATOM 2827 C CA . LYS A 1 346 ? 27.433 13.720 -15.260 1.00 49.94 346 LYS A CA 1
ATOM 2828 C C . LYS A 1 346 ? 26.863 12.314 -15.001 1.00 49.94 346 LYS A C 1
ATOM 2830 O O . LYS A 1 346 ? 27.495 11.541 -14.295 1.00 49.94 346 LYS A O 1
ATOM 2835 N N . ASN A 1 347 ? 25.700 11.978 -15.574 1.00 51.91 347 ASN A N 1
ATOM 2836 C CA . ASN A 1 347 ? 25.016 10.685 -15.411 1.00 51.91 347 ASN A CA 1
ATOM 2837 C C . ASN A 1 347 ? 24.177 10.335 -16.670 1.00 51.91 347 ASN A C 1
ATOM 2839 O O . ASN A 1 347 ? 23.873 11.224 -17.465 1.00 51.91 347 ASN A O 1
ATOM 2843 N N . TRP A 1 348 ? 23.798 9.068 -16.884 1.00 45.84 348 TRP A N 1
ATOM 2844 C CA . TRP A 1 348 ? 23.056 8.588 -18.071 1.00 45.84 348 TRP A CA 1
ATOM 2845 C C . TRP A 1 348 ? 21.687 9.258 -18.271 1.00 45.84 348 TRP A C 1
ATOM 2847 O O . TRP A 1 348 ? 21.259 9.453 -19.412 1.00 45.84 348 TRP A O 1
ATOM 2857 N N . LEU A 1 349 ? 21.059 9.706 -17.180 1.00 48.84 349 LEU A N 1
ATOM 2858 C CA . LEU A 1 349 ? 19.816 10.484 -17.179 1.00 48.84 349 LEU A CA 1
ATOM 2859 C C . LEU A 1 349 ? 19.930 11.835 -17.913 1.00 48.84 349 LEU A C 1
ATOM 2861 O O . LEU A 1 349 ? 18.927 12.339 -18.410 1.00 48.84 349 LEU A O 1
ATOM 2865 N N . PHE A 1 350 ? 21.132 12.407 -18.057 1.00 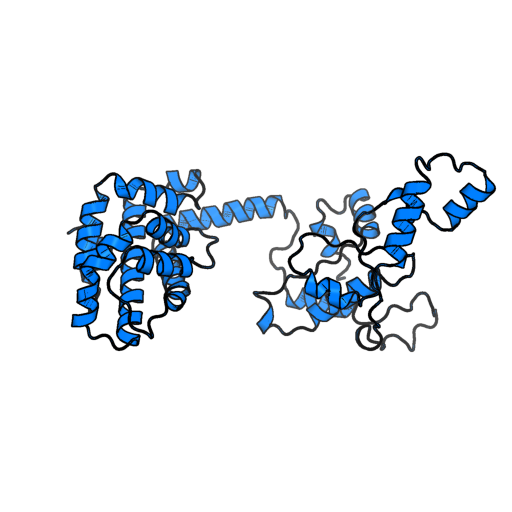41.75 350 PHE A N 1
ATOM 2866 C CA . PHE A 1 350 ? 21.314 13.700 -18.732 1.00 41.75 350 PHE A CA 1
ATOM 2867 C C . PHE A 1 350 ? 21.151 13.650 -20.253 1.00 41.75 350 PHE A C 1
ATOM 2869 O O . PHE A 1 350 ? 20.622 14.593 -20.843 1.00 41.75 350 PHE A O 1
ATOM 2876 N N . SER A 1 351 ? 21.614 12.581 -20.910 1.00 37.62 351 SER A N 1
ATOM 2877 C CA . SER A 1 351 ? 21.704 12.572 -22.383 1.00 37.62 351 SER A CA 1
ATOM 2878 C C . SER A 1 351 ? 20.340 12.482 -23.072 1.00 37.62 351 SER A C 1
ATOM 2880 O O . SER A 1 351 ? 20.149 13.017 -24.166 1.00 37.62 351 SER A O 1
ATOM 2882 N N . SER A 1 352 ? 19.366 11.854 -22.409 1.00 39.53 352 SER A N 1
ATOM 2883 C CA . SER A 1 352 ? 18.027 11.607 -22.952 1.00 39.53 352 SER A CA 1
ATOM 2884 C C . SER A 1 352 ? 17.121 12.840 -22.902 1.00 39.53 352 SER A C 1
ATOM 2886 O O . SER A 1 352 ? 16.165 12.919 -23.672 1.00 39.53 352 SER A O 1
ATOM 2888 N N . PHE A 1 353 ? 17.422 13.802 -22.022 1.00 41.75 353 PHE A N 1
ATOM 2889 C CA . PHE A 1 353 ? 16.558 14.951 -21.734 1.00 41.75 353 PHE A CA 1
ATOM 2890 C C . PHE A 1 353 ? 16.972 16.257 -22.416 1.00 41.75 353 PHE A C 1
ATOM 2892 O O . PHE A 1 353 ? 16.115 17.099 -22.668 1.00 41.75 353 PHE A O 1
ATOM 2899 N N . TYR A 1 354 ? 18.245 16.412 -22.791 1.00 38.62 354 TYR A N 1
ATOM 2900 C CA . TYR A 1 354 ? 18.767 17.653 -23.386 1.00 38.62 354 TYR A CA 1
ATOM 2901 C C . TYR A 1 354 ? 19.298 17.496 -24.818 1.00 38.62 354 TYR A C 1
ATOM 2903 O O . TYR A 1 354 ? 20.128 18.269 -25.296 1.00 38.62 354 TYR A O 1
ATOM 2911 N N . GLY A 1 355 ? 18.769 16.529 -25.565 1.00 33.72 355 GLY A N 1
ATOM 2912 C CA . GLY A 1 355 ? 18.967 16.456 -27.011 1.00 33.72 355 GLY A CA 1
ATOM 2913 C C . GLY A 1 355 ? 18.082 17.453 -27.770 1.00 33.72 355 GLY A C 1
ATOM 2914 O O . GLY A 1 355 ? 17.137 17.010 -28.412 1.00 33.72 355 GLY A O 1
ATOM 2915 N N . LYS A 1 356 ? 18.408 18.754 -27.695 1.00 33.25 356 LYS A N 1
ATOM 2916 C CA . LYS A 1 356 ? 17.856 19.880 -28.487 1.00 33.25 356 LYS A CA 1
ATOM 2917 C C . LYS A 1 356 ? 16.319 19.985 -28.537 1.00 33.25 356 LYS A C 1
ATOM 2919 O O . LYS A 1 356 ? 15.689 19.587 -29.510 1.00 33.25 356 LYS A O 1
ATOM 2924 N N . LEU A 1 357 ? 15.743 20.632 -27.524 1.00 29.22 357 LEU A N 1
ATOM 2925 C CA . LEU A 1 357 ? 14.574 21.501 -27.706 1.00 29.22 357 LEU A CA 1
ATOM 2926 C C . LEU A 1 357 ? 15.082 22.948 -27.694 1.00 29.22 357 LEU A C 1
ATOM 2928 O O . LEU A 1 357 ? 15.024 23.633 -26.676 1.00 29.22 357 LEU A O 1
ATOM 2932 N N . SER A 1 358 ? 15.662 23.352 -28.819 1.00 29.09 358 SER A N 1
ATOM 2933 C CA . SER A 1 358 ? 15.924 24.742 -29.191 1.00 29.09 358 SER A CA 1
ATOM 2934 C C . SER A 1 358 ? 15.455 24.913 -30.620 1.00 29.09 358 SER A C 1
ATOM 2936 O O . SER A 1 358 ? 15.953 24.100 -31.440 1.00 29.09 358 SER A O 1
#

Radius of gyration: 30.09 Å; chains: 1; bounding box: 72×53×82 Å

Foldseek 3Di:
DVLCVLLCVVVDPPQLQPVLLVLVVVCVVDPLCVVLLVLLCVLADPVLVVQDDPVLSSSLLSNLLSQLSVQQLVLLVVLVDDSVRSNVQNVLSSVLCSDSVSSNQSSCLSNPPDPWGDLVVSVVSSVVVVGDDGRPSRDSRSSIPSSSVSSVVSQVVDPSSVVRVVVVVVVVVVVVCVVVVDDDPPPDPLVVLVVLCVVQQFDPCVVPDPPPDDGRPHGLLVPDDFDKDFDAPDDPPVPQVDDPVNVVVCVVVVVPPPDPDPPVVVVRVVCRVPTDIDGPVVVCVVCVVDPDDDDDDDVVSCPVSVLSNVLNVVSPDDPVCPVPDDHRQDQDVVQVVVCVVVVVDPDSVRSRPPPDPD

Sequence (358 aa):
MEWLALWGIQTAVGFLFTPVMQKFAEDLGKDLLKDVLKDVLKGLPGNILQSLKKEEIDIAVGKAIKEFLEILQQELINSDCSDDEVKKFNSSLTKFLRIEQVQEILGSAFNPECISIDTQILERIWYDQNLLALPEDFAWKRLNKPYLNKVKAIIRESDKLRNAFDSYQLEKTADNTQELVGVSPDFDLRRYQEGIRQKYGYLKLDSLDSSGSAYNELRLQQVFIAQNVRECVKILPHVFERSKEYQKYLNETGKDAEIKDINELERYQKSYIEAPIRSVIDIINEKKNRNYLVILGDPGAGKSTLLQFLALNWAESKLTNYFNQPIPILIELRTYARQFNEKHCKNWLFSSFYGKLS

pLDDT: mean 75.18, std 16.95, range [29.09, 97.88]

Secondary structure (DSSP, 8-state):
-HHHHHTTTTT-TT---HHHHHHHHHHHTSTHHHHHHHHHHTTS-HHHHHHS-HHHHHHHHHHHHHHHHHHHHHHHHHTT--HHHHHHTHHHHHHHTT-HHHHHHHHGGGSTT-----HHHHHHHHHHTTPSPPPTT--GGGGHHHHHHHHHHHHHHSHHHHHHHHHHHHHHHHHHHHHTTT--S---HHHHHHHHHHHHSB---TTT-SS-SS-TT-BHHHH--PPEEE--SS--HHHHSS-HHHHHHHHHHT-----S-HHHHHHHHHHHHHSPEEEHHHHHHHTTT-S-------TTSSHHHHHHHHHHHHHTS-GGGGGGSPPP----HHHHHHHHHTT--SSTHHHHH-S---